Protein AF-A0A354Q6P1-F1 (afdb_monomer)

Foldseek 3Di:
DDDDDDDDDDDDDDPDDDPDDDDDDDDDDDDDDDPDPPPDDDDDDDDPPPPLPFWDFDWDADPVRDIDTDGFRQADPDPPQQDPPDQQWDWDDDLEIEIEGREFDDPPDPSLVVLLVVLLVCLPRQAYEYECANHQAHDQVSVLSSQLSNAQDKFFQKKKKFKDFLVQLVLVLVVLVVCLVPDDVDDPADNVRSVVSNVVSVVVSVVCVVVVPGIDIDMDIDMRGHHPPGYHHNYQYEYEADQSDHHNSLRLLLVLVVDPNRFYEAAQRAAPPPPDWGGWDADPPDNDIDGDGRMFMAGPVRHGADRGGDGGPYHDGPPDDPVNVVVVVVVVD

Structure (mmCIF, N/CA/C/O backbone):
data_AF-A0A354Q6P1-F1
#
_entry.id   AF-A0A354Q6P1-F1
#
loop_
_atom_site.group_PDB
_atom_site.id
_atom_site.type_symbol
_atom_site.label_atom_id
_atom_site.label_alt_id
_atom_site.label_comp_id
_atom_site.label_asym_id
_atom_site.label_entity_id
_atom_site.label_seq_id
_atom_site.pdbx_PDB_ins_code
_atom_site.Cartn_x
_atom_site.Cartn_y
_atom_site.Cartn_z
_atom_site.occupancy
_atom_site.B_iso_or_equiv
_atom_site.auth_seq_id
_atom_site.auth_comp_id
_atom_site.auth_asym_id
_atom_site.auth_atom_id
_atom_site.pdbx_PDB_model_num
ATOM 1 N N . LYS A 1 1 ? -1.674 -48.623 -30.580 1.00 28.92 1 LYS A N 1
ATOM 2 C CA . LYS A 1 1 ? -1.238 -48.001 -31.857 1.00 28.92 1 LYS A CA 1
ATOM 3 C C . LYS A 1 1 ? -0.618 -46.643 -31.537 1.00 28.92 1 LYS A C 1
ATOM 5 O O . LYS A 1 1 ? -1.313 -45.804 -30.984 1.00 28.92 1 LYS A O 1
ATOM 10 N N . ARG A 1 2 ? 0.688 -46.478 -31.786 1.00 31.44 2 ARG A N 1
ATOM 11 C CA . ARG A 1 2 ? 1.407 -45.194 -31.705 1.00 31.44 2 ARG A CA 1
ATOM 12 C C . ARG A 1 2 ? 1.018 -44.332 -32.902 1.00 31.44 2 ARG A C 1
ATOM 14 O O . ARG A 1 2 ? 1.033 -44.857 -34.009 1.00 31.44 2 ARG A O 1
ATOM 21 N N . PHE A 1 3 ? 0.792 -43.040 -32.686 1.00 22.56 3 PHE A N 1
ATOM 22 C CA . PHE A 1 3 ? 0.911 -42.035 -33.739 1.00 22.56 3 PHE A CA 1
ATOM 23 C C . PHE A 1 3 ? 1.583 -40.787 -33.167 1.00 22.56 3 PHE A C 1
ATOM 25 O O . PHE A 1 3 ? 1.168 -40.249 -32.146 1.00 22.56 3 PHE A O 1
ATOM 32 N N . SER A 1 4 ? 2.665 -40.387 -33.822 1.00 26.28 4 SER A N 1
ATOM 33 C CA . SER A 1 4 ? 3.452 -39.179 -33.591 1.00 26.28 4 SER A CA 1
ATOM 34 C C . SER A 1 4 ? 3.366 -38.313 -34.842 1.00 26.28 4 SER A C 1
ATOM 36 O O . SER A 1 4 ? 3.380 -38.859 -35.945 1.00 26.28 4 SER A O 1
ATOM 38 N N . VAL A 1 5 ? 3.349 -36.989 -34.690 1.00 25.05 5 VAL A N 1
ATOM 39 C CA . VAL A 1 5 ? 3.421 -36.050 -35.819 1.00 25.05 5 VAL A CA 1
ATOM 40 C C . VAL A 1 5 ? 4.712 -35.242 -35.699 1.00 25.05 5 VAL A C 1
ATOM 42 O O . VAL A 1 5 ? 4.934 -34.563 -34.700 1.00 25.05 5 VAL A O 1
ATOM 45 N N . LEU A 1 6 ? 5.576 -35.365 -36.710 1.00 26.36 6 LEU A N 1
ATOM 46 C CA . LEU A 1 6 ? 6.776 -34.545 -36.893 1.00 26.36 6 LEU A CA 1
ATOM 47 C C . LEU A 1 6 ? 6.416 -33.232 -37.615 1.00 26.36 6 LEU A C 1
ATOM 49 O O . LEU A 1 6 ? 5.511 -33.234 -38.451 1.00 26.36 6 LEU A O 1
ATOM 53 N N . PRO A 1 7 ? 7.131 -32.122 -37.354 1.00 30.70 7 PRO A N 1
ATOM 54 C CA . PRO A 1 7 ? 6.853 -30.838 -37.984 1.00 30.70 7 PRO A CA 1
ATOM 55 C C . PRO A 1 7 ? 7.516 -30.751 -39.366 1.00 30.70 7 PRO A C 1
ATOM 57 O O . PRO A 1 7 ? 8.724 -30.958 -39.494 1.00 30.70 7 PRO A O 1
ATOM 60 N N . SER A 1 8 ? 6.760 -30.388 -40.406 1.00 29.31 8 SER A N 1
ATOM 61 C CA . SER A 1 8 ? 7.360 -30.028 -41.694 1.00 29.31 8 SER A CA 1
ATOM 62 C C . SER A 1 8 ? 7.728 -28.543 -41.717 1.00 29.31 8 SER A C 1
ATOM 64 O O . SER A 1 8 ? 6.868 -27.671 -41.836 1.00 29.31 8 SER A O 1
ATOM 66 N N . LEU A 1 9 ? 9.027 -28.265 -41.641 1.00 43.97 9 LEU A N 1
ATOM 67 C CA . LEU A 1 9 ? 9.627 -27.009 -42.082 1.00 43.97 9 LEU A CA 1
ATOM 68 C C . LEU A 1 9 ? 9.612 -26.952 -43.615 1.00 43.97 9 LEU A C 1
ATOM 70 O O . LEU A 1 9 ? 10.221 -27.810 -44.248 1.00 43.97 9 LEU A O 1
ATOM 74 N N . LYS A 1 10 ? 8.966 -25.929 -44.189 1.00 31.33 10 LYS A N 1
ATOM 75 C CA . LYS A 1 10 ? 9.290 -25.302 -45.489 1.00 31.33 10 LYS A CA 1
ATOM 76 C C . LYS A 1 10 ? 8.527 -23.965 -45.608 1.00 31.33 10 LYS A C 1
ATOM 78 O O . LYS A 1 10 ? 7.330 -23.936 -45.863 1.00 31.33 10 LYS A O 1
ATOM 83 N N . HIS A 1 11 ? 9.239 -22.861 -45.363 1.00 42.56 11 HIS A N 1
ATOM 84 C CA . HIS A 1 11 ? 8.888 -21.472 -45.741 1.00 42.56 11 HIS A CA 1
ATOM 85 C C . HIS A 1 11 ? 8.739 -21.350 -47.289 1.00 42.56 11 HIS A C 1
ATOM 87 O O . HIS A 1 11 ? 9.208 -22.287 -47.939 1.00 42.56 11 HIS A O 1
ATOM 93 N N . PRO A 1 12 ? 8.213 -20.268 -47.941 1.00 40.84 12 PRO A N 1
ATOM 94 C CA . PRO A 1 12 ? 8.196 -18.852 -47.519 1.00 40.84 12 PRO A CA 1
ATOM 95 C C . PRO A 1 12 ? 7.001 -17.971 -48.014 1.00 40.84 12 PRO A C 1
ATOM 97 O O . PRO A 1 12 ? 6.128 -18.396 -48.756 1.00 40.84 12 PRO A O 1
ATOM 100 N N . ASN A 1 13 ? 7.032 -16.684 -47.641 1.00 32.69 13 ASN A N 1
ATOM 101 C CA . ASN A 1 13 ? 6.430 -15.541 -48.351 1.00 32.69 13 ASN A CA 1
ATOM 102 C C . ASN A 1 13 ? 4.910 -15.535 -48.604 1.00 32.69 13 ASN A C 1
ATOM 104 O O . ASN A 1 13 ? 4.461 -15.814 -49.711 1.00 32.69 13 ASN A O 1
ATOM 108 N N . LYS A 1 14 ? 4.147 -15.060 -47.608 1.00 27.94 14 LYS A N 1
ATOM 109 C CA . LYS A 1 14 ? 3.035 -14.089 -47.743 1.00 27.94 14 LYS A CA 1
ATOM 110 C C . LYS A 1 14 ? 2.417 -13.871 -46.360 1.00 27.94 14 LYS A C 1
ATOM 112 O O . LYS A 1 14 ? 1.532 -14.601 -45.931 1.00 27.94 14 LYS A O 1
ATOM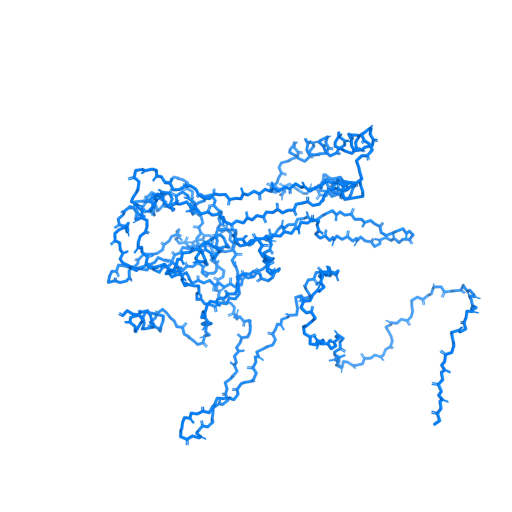 117 N N . ILE A 1 15 ? 2.915 -12.864 -45.643 1.00 41.16 15 ILE A N 1
ATOM 118 C CA . ILE A 1 15 ? 2.174 -12.287 -44.520 1.00 41.16 15 ILE A CA 1
ATOM 119 C C . ILE A 1 15 ? 1.025 -11.501 -45.146 1.00 41.16 15 ILE A C 1
ATOM 121 O O . ILE A 1 15 ? 1.240 -10.409 -45.666 1.00 41.16 15 ILE A O 1
ATOM 125 N N . VAL A 1 16 ? -0.177 -12.065 -45.115 1.00 28.34 16 VAL A N 1
ATOM 126 C CA . VAL A 1 16 ? -1.417 -11.302 -45.253 1.00 28.34 16 VAL A CA 1
ATOM 127 C C . VAL A 1 16 ? -2.351 -11.788 -44.155 1.00 28.34 16 VAL A C 1
ATOM 129 O O . VAL A 1 16 ? -2.773 -12.942 -44.140 1.00 28.34 16 VAL A O 1
ATOM 132 N N . ASN A 1 17 ? -2.613 -10.898 -43.200 1.00 29.75 17 ASN A N 1
ATOM 133 C CA . ASN A 1 17 ? -3.639 -11.056 -42.181 1.00 29.75 17 ASN A CA 1
ATOM 134 C C . ASN A 1 17 ? -4.997 -11.285 -42.856 1.00 29.75 17 ASN A C 1
ATOM 136 O O . ASN A 1 17 ? -5.597 -10.345 -43.365 1.00 29.75 17 ASN A O 1
ATOM 140 N N . HIS A 1 18 ? -5.490 -12.517 -42.808 1.00 28.61 18 HIS A N 1
ATOM 141 C CA . HIS A 1 18 ? -6.887 -12.857 -43.063 1.00 28.61 18 HIS A CA 1
ATOM 142 C C . HIS A 1 18 ? -7.405 -13.704 -41.904 1.00 28.61 18 HIS A C 1
ATOM 144 O O . HIS A 1 18 ? -7.499 -14.915 -42.024 1.00 28.61 18 HIS A O 1
ATOM 150 N N . TRP A 1 19 ? -7.706 -13.073 -40.768 1.00 27.80 19 TRP A N 1
ATOM 151 C CA . TRP A 1 19 ? -8.423 -13.720 -39.662 1.00 27.80 19 TRP A CA 1
ATOM 152 C C . TRP A 1 19 ? -9.377 -12.724 -39.000 1.00 27.80 19 TRP A C 1
ATOM 154 O O . TRP A 1 19 ? -9.194 -12.350 -37.853 1.00 27.80 19 TRP A O 1
ATOM 164 N N . PHE A 1 20 ? -10.369 -12.264 -39.759 1.00 31.58 20 PHE A N 1
ATOM 165 C CA . PHE A 1 20 ? -11.684 -11.871 -39.241 1.00 31.58 20 PHE A CA 1
ATOM 166 C C . PHE A 1 20 ? -12.699 -12.092 -40.358 1.00 31.58 20 PHE A C 1
ATOM 168 O O . PHE A 1 20 ? -13.206 -11.147 -40.952 1.00 31.58 20 PHE A O 1
ATOM 175 N N . ILE A 1 21 ? -12.931 -13.357 -40.697 1.00 26.16 21 ILE A N 1
ATOM 176 C CA . ILE A 1 21 ? -14.106 -13.751 -41.466 1.00 26.16 21 ILE A CA 1
ATOM 177 C C . ILE A 1 21 ? -14.688 -14.968 -40.743 1.00 26.16 21 ILE A C 1
ATOM 179 O O . ILE A 1 21 ? -14.037 -16.002 -40.634 1.00 26.16 21 ILE A O 1
ATOM 183 N N . ASP A 1 22 ? -15.876 -14.749 -40.185 1.00 30.66 22 ASP A N 1
ATOM 184 C CA . ASP A 1 22 ? -16.838 -15.723 -39.667 1.00 30.66 22 ASP A CA 1
ATOM 185 C C . ASP A 1 22 ? -16.484 -16.555 -38.430 1.00 30.66 22 ASP A C 1
ATOM 187 O O . ASP A 1 22 ? -16.252 -17.756 -38.505 1.00 30.66 22 ASP A O 1
ATOM 191 N N . CYS A 1 23 ? -16.627 -15.946 -37.246 1.00 25.97 23 CYS A N 1
ATOM 192 C CA . CYS A 1 23 ? -17.003 -16.680 -36.033 1.00 25.97 23 CYS A CA 1
ATOM 193 C C . CYS A 1 23 ? -18.030 -15.879 -35.217 1.00 25.97 23 CYS A C 1
ATOM 195 O O . CYS A 1 23 ? -17.722 -14.823 -34.664 1.00 25.97 23 CYS A O 1
ATOM 197 N N . LYS A 1 24 ? -19.260 -16.404 -35.138 1.00 31.14 24 LYS A N 1
ATOM 198 C CA . LYS A 1 24 ? -20.254 -16.020 -34.126 1.00 31.14 24 LYS A CA 1
ATOM 199 C C . LYS A 1 24 ? -19.780 -16.570 -32.770 1.00 31.14 24 LYS A C 1
ATOM 201 O O . LYS A 1 24 ? -19.414 -17.734 -32.679 1.00 31.14 24 LYS A O 1
ATOM 206 N N . THR A 1 25 ? -19.748 -15.703 -31.760 1.00 35.03 25 THR A N 1
ATOM 207 C CA . THR A 1 25 ? -19.379 -15.938 -30.345 1.00 35.03 25 THR A CA 1
ATOM 208 C C . THR A 1 25 ? -19.953 -17.247 -29.781 1.00 35.03 25 THR A C 1
ATOM 210 O O . THR A 1 25 ? -21.091 -17.571 -30.099 1.00 35.03 25 THR A O 1
ATOM 213 N N . THR A 1 26 ? -19.248 -18.026 -28.953 1.00 29.91 26 THR A N 1
ATOM 214 C CA . THR A 1 26 ? -18.840 -17.699 -27.568 1.00 29.91 26 THR A CA 1
ATOM 215 C C . THR A 1 26 ? -17.586 -18.468 -27.128 1.00 29.91 26 THR A C 1
ATOM 217 O O . THR A 1 26 ? -17.400 -19.629 -27.468 1.00 29.91 26 THR A O 1
ATOM 220 N N . MET A 1 27 ? -16.725 -17.789 -26.370 1.00 27.30 27 MET A N 1
ATOM 221 C CA . MET A 1 27 ? -15.392 -18.231 -25.950 1.00 27.30 27 MET A CA 1
ATOM 222 C C . MET A 1 27 ? -15.415 -19.371 -24.917 1.00 27.30 27 MET A C 1
ATOM 224 O O . MET A 1 27 ? -15.985 -19.207 -23.842 1.00 27.30 27 MET A O 1
ATOM 228 N N . GLU A 1 28 ? -14.672 -20.446 -25.195 1.00 26.53 28 GLU A N 1
ATOM 229 C CA . GLU A 1 28 ? -14.180 -21.416 -24.210 1.00 26.53 28 GLU A CA 1
ATOM 230 C C . GLU A 1 28 ? -12.658 -21.246 -24.005 1.00 26.53 28 GLU A C 1
ATOM 232 O O . GLU A 1 28 ? -11.867 -21.267 -24.944 1.00 26.53 28 GLU A O 1
ATOM 237 N N . VAL A 1 29 ? -12.306 -20.993 -22.742 1.00 25.45 29 VAL A N 1
ATOM 238 C CA . VAL A 1 29 ? -11.074 -21.268 -21.973 1.00 25.45 29 VAL A CA 1
ATOM 239 C C . VAL A 1 29 ? -9.725 -21.455 -22.711 1.00 25.45 29 VAL A C 1
ATOM 241 O O . VAL A 1 29 ? -9.447 -22.485 -23.313 1.00 25.45 29 VAL A O 1
ATOM 244 N N . PHE A 1 30 ? -8.786 -20.537 -22.451 1.00 25.09 30 PHE A N 1
ATOM 245 C CA . PHE A 1 30 ? -7.328 -20.766 -22.477 1.00 25.09 30 PHE A CA 1
ATOM 246 C C . PHE A 1 30 ? -6.826 -20.357 -21.077 1.00 25.09 30 PHE A C 1
ATOM 248 O O . PHE A 1 30 ? -6.822 -19.169 -20.781 1.00 25.09 30 PHE A O 1
ATOM 255 N N . PHE A 1 31 ? -6.504 -21.190 -20.086 1.00 27.66 31 PHE A N 1
ATOM 256 C CA . PHE A 1 31 ? -5.742 -22.437 -19.987 1.00 27.66 31 PHE A CA 1
ATOM 257 C C . PHE A 1 31 ? -6.177 -23.181 -18.695 1.00 27.66 31 PHE A C 1
ATOM 259 O O . PHE A 1 31 ? -6.686 -22.529 -17.780 1.00 27.66 31 PHE A O 1
ATOM 266 N N . PRO A 1 32 ? -5.937 -24.497 -18.544 1.00 26.53 32 PRO A N 1
ATOM 267 C CA . PRO A 1 32 ? -6.170 -25.197 -17.278 1.00 26.53 32 PRO A CA 1
ATOM 268 C C . PRO A 1 32 ? -5.229 -24.696 -16.167 1.00 26.53 32 PRO A C 1
ATOM 270 O O . PRO A 1 32 ? -4.013 -24.626 -16.358 1.00 26.53 32 PRO A O 1
ATOM 273 N N . ILE A 1 33 ? -5.786 -24.391 -14.989 1.00 31.91 33 ILE A N 1
ATOM 274 C CA . ILE A 1 33 ? -5.018 -24.192 -13.752 1.00 31.91 33 ILE A CA 1
ATOM 275 C C . ILE A 1 33 ? -4.487 -25.567 -13.338 1.00 31.91 33 ILE A C 1
ATOM 277 O O . ILE A 1 33 ? -5.235 -26.425 -12.875 1.00 31.91 33 ILE A O 1
ATOM 281 N N . LEU A 1 34 ? -3.196 -25.803 -13.563 1.00 33.16 34 LEU A N 1
ATOM 282 C CA . LEU A 1 34 ? -2.515 -26.987 -13.046 1.00 33.16 34 LEU A CA 1
ATOM 283 C C . LEU A 1 34 ? -2.392 -26.878 -11.512 1.00 33.16 34 LEU A C 1
ATOM 285 O O . LEU A 1 34 ? -2.191 -25.769 -11.012 1.00 33.16 34 LEU A O 1
ATOM 289 N N . PRO A 1 35 ? -2.478 -27.995 -10.764 1.00 33.69 35 PRO A N 1
ATOM 290 C CA . PRO A 1 35 ? -2.311 -27.990 -9.311 1.00 33.69 35 PRO A CA 1
ATOM 291 C C . PRO A 1 35 ? -0.949 -27.397 -8.917 1.00 33.69 35 PRO A C 1
ATOM 293 O O . PRO A 1 35 ? 0.063 -27.670 -9.571 1.00 33.69 35 PRO A O 1
ATOM 296 N N . GLU A 1 36 ? -0.950 -26.563 -7.872 1.00 36.81 36 GLU A N 1
ATOM 297 C CA . GLU A 1 36 ? 0.197 -25.802 -7.358 1.00 36.81 36 GLU A CA 1
ATOM 298 C C . GLU A 1 36 ? 1.487 -26.631 -7.295 1.00 36.81 36 GLU A C 1
ATOM 300 O O . GLU A 1 36 ? 1.646 -27.535 -6.475 1.00 36.81 36 GLU A O 1
ATOM 305 N N . ARG A 1 37 ? 2.464 -26.282 -8.137 1.00 43.12 37 ARG A N 1
ATOM 306 C CA . ARG A 1 37 ? 3.837 -26.785 -8.025 1.00 43.12 37 ARG A CA 1
ATOM 307 C C . ARG A 1 37 ? 4.608 -25.864 -7.081 1.00 43.12 37 ARG A C 1
ATOM 309 O O . ARG A 1 37 ? 5.179 -24.866 -7.507 1.00 43.12 37 ARG A O 1
ATOM 316 N N . GLN A 1 38 ? 4.585 -26.194 -5.791 1.00 38.47 38 GLN A N 1
ATOM 317 C CA . GLN A 1 38 ? 5.059 -25.356 -4.676 1.00 38.47 38 GLN A CA 1
ATOM 318 C C . GLN A 1 38 ? 6.568 -25.015 -4.668 1.00 38.47 38 GLN A C 1
ATOM 320 O O . GLN A 1 38 ? 7.008 -24.238 -3.825 1.00 38.47 38 GLN A O 1
ATOM 325 N N . THR A 1 39 ? 7.386 -25.557 -5.577 1.00 35.94 39 THR A N 1
ATOM 326 C CA . THR A 1 39 ? 8.859 -25.459 -5.507 1.00 35.94 39 THR A CA 1
ATOM 327 C C . THR A 1 39 ? 9.52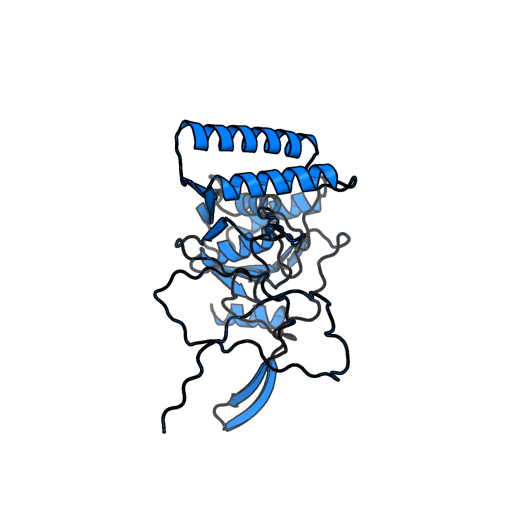3 -24.637 -6.617 1.00 35.94 39 THR A C 1
ATOM 329 O O . THR A 1 39 ? 10.740 -24.446 -6.581 1.00 35.94 39 THR A O 1
ATOM 332 N N . GLU A 1 40 ? 8.773 -24.087 -7.576 1.00 34.72 40 GLU A N 1
ATOM 333 C CA . GLU A 1 40 ? 9.342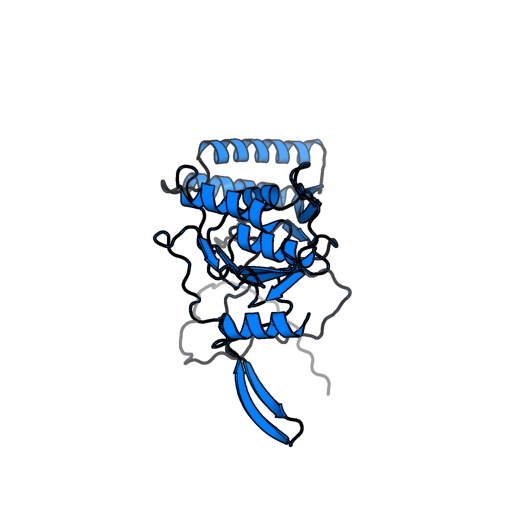 -23.310 -8.688 1.00 34.72 40 GLU A CA 1
ATOM 334 C C . GLU A 1 40 ? 9.105 -21.796 -8.544 1.00 34.72 40 GLU A C 1
ATOM 336 O O . GLU A 1 40 ? 8.029 -21.334 -8.166 1.00 34.72 40 GLU A O 1
ATOM 341 N N . LYS A 1 41 ? 10.119 -20.983 -8.883 1.00 33.66 41 LYS A N 1
ATOM 342 C CA . LYS A 1 41 ? 9.975 -19.519 -8.952 1.00 33.66 41 LYS A CA 1
ATOM 343 C C . LYS A 1 41 ? 9.164 -19.136 -10.191 1.00 33.66 41 LYS A C 1
ATOM 345 O O . LYS A 1 41 ? 9.663 -19.203 -11.312 1.00 33.66 41 LYS A O 1
ATOM 350 N N . LEU A 1 42 ? 7.933 -18.687 -9.967 1.00 33.50 42 LEU A N 1
ATOM 351 C CA . LEU A 1 42 ? 7.016 -18.214 -11.003 1.00 33.50 42 LEU A CA 1
ATOM 352 C C . LEU A 1 42 ? 7.450 -16.851 -11.569 1.00 33.50 42 LEU A C 1
ATOM 354 O O . LEU A 1 42 ? 7.642 -15.884 -10.831 1.00 33.50 42 LEU A O 1
ATOM 358 N N . PHE A 1 43 ? 7.530 -16.752 -12.897 1.00 29.86 43 PHE A N 1
ATOM 359 C CA . PHE A 1 43 ? 7.618 -15.487 -13.629 1.00 29.86 43 PHE A CA 1
ATOM 360 C C . PHE A 1 43 ? 6.382 -15.366 -14.525 1.00 29.86 43 PHE A C 1
ATOM 362 O O . PHE A 1 43 ? 6.296 -16.029 -15.554 1.00 29.86 43 PHE A O 1
ATOM 369 N N . MET A 1 44 ? 5.410 -14.532 -14.146 1.00 34.16 44 MET A N 1
ATOM 370 C CA . MET A 1 44 ? 4.255 -14.257 -15.006 1.00 34.16 44 MET A CA 1
ATOM 371 C C . MET A 1 44 ? 4.596 -13.186 -16.046 1.00 34.16 44 MET A C 1
ATOM 373 O O . MET A 1 44 ? 4.892 -12.039 -15.708 1.00 34.16 44 MET A O 1
ATOM 377 N N . LEU A 1 45 ? 4.514 -13.565 -17.322 1.00 29.83 45 LEU A N 1
ATOM 378 C CA . LEU A 1 45 ? 4.422 -12.646 -18.453 1.00 29.83 45 LEU A CA 1
ATOM 379 C C . LEU A 1 45 ? 2.943 -12.422 -18.774 1.00 29.83 45 LEU A C 1
ATOM 381 O O . LEU A 1 45 ? 2.266 -13.317 -19.265 1.00 29.83 45 LEU A O 1
ATOM 385 N N . GLY A 1 46 ? 2.460 -11.217 -18.493 1.00 30.97 46 GLY A N 1
ATOM 386 C CA . GLY A 1 46 ? 1.094 -10.799 -18.781 1.00 30.97 46 GLY A CA 1
ATOM 387 C C . GLY A 1 46 ? 0.618 -9.797 -17.742 1.00 30.97 46 GLY A C 1
ATOM 388 O O . GLY A 1 46 ? 0.807 -9.991 -16.543 1.00 30.97 46 GLY A O 1
ATOM 389 N N . GLN A 1 47 ? 0.014 -8.700 -18.191 1.00 35.12 47 GLN A N 1
ATOM 390 C CA . GLN A 1 47 ? -0.883 -7.947 -17.325 1.00 35.12 47 GLN A CA 1
ATOM 391 C C . GLN A 1 47 ? -1.977 -8.932 -16.909 1.00 35.12 47 GLN A C 1
ATOM 393 O O . GLN A 1 47 ? -2.515 -9.609 -17.784 1.00 35.12 47 GLN A O 1
ATOM 398 N N . GLN A 1 48 ? -2.251 -9.061 -15.605 1.00 37.22 48 GLN A N 1
ATOM 399 C CA . GLN A 1 48 ? -3.395 -9.831 -15.123 1.00 37.22 48 GLN A CA 1
ATOM 400 C C . GLN A 1 48 ? -4.581 -9.414 -15.986 1.00 37.22 48 GLN A C 1
ATOM 402 O O . GLN A 1 48 ? -4.909 -8.224 -16.037 1.00 37.22 48 GLN A O 1
ATOM 407 N N . ALA A 1 49 ? -5.122 -10.355 -16.759 1.00 32.66 49 ALA A N 1
ATOM 408 C CA . ALA A 1 49 ? -6.297 -10.074 -17.545 1.00 32.66 49 ALA A CA 1
ATOM 409 C C . ALA A 1 49 ? -7.330 -9.552 -16.547 1.00 32.66 49 ALA A C 1
ATOM 411 O O . ALA A 1 49 ? -7.679 -10.246 -15.592 1.00 32.66 49 ALA A O 1
ATOM 412 N N . ASN A 1 50 ? -7.751 -8.299 -16.728 1.00 38.16 50 ASN A N 1
ATOM 413 C CA . ASN A 1 50 ? -8.925 -7.740 -16.074 1.00 38.16 50 ASN A CA 1
ATOM 414 C C . ASN A 1 50 ? -10.148 -8.481 -16.639 1.00 38.16 50 ASN A C 1
ATOM 416 O O . ASN A 1 50 ? -10.997 -7.894 -17.302 1.00 38.16 50 ASN A O 1
ATOM 420 N N . HIS A 1 51 ? -10.220 -9.797 -16.454 1.00 39.31 51 HIS A N 1
ATOM 421 C CA . HIS A 1 51 ? -11.486 -10.480 -16.551 1.00 39.31 51 HIS A CA 1
ATOM 422 C C . HIS A 1 51 ? -12.280 -9.996 -15.351 1.00 39.31 51 HIS A C 1
ATOM 424 O O . HIS A 1 51 ? -11.821 -10.084 -14.210 1.00 39.31 51 HIS A O 1
ATOM 430 N N . GLN A 1 52 ? -13.449 -9.420 -15.617 1.00 42.72 52 GLN A N 1
ATOM 431 C CA . GLN A 1 52 ? -14.438 -9.283 -14.568 1.00 42.72 52 GLN A CA 1
ATOM 432 C C . GLN A 1 52 ? -14.701 -10.699 -14.038 1.00 42.72 52 GLN A C 1
ATOM 434 O O . GLN A 1 52 ? -15.261 -11.521 -14.759 1.00 42.72 52 GLN A O 1
ATOM 439 N N . LEU A 1 53 ? -14.211 -11.007 -12.834 1.00 48.47 53 LEU A N 1
ATOM 440 C CA . LEU A 1 53 ? -14.517 -12.250 -12.139 1.00 48.47 53 LEU A CA 1
ATOM 441 C C . LEU A 1 53 ? -16.041 -12.347 -12.045 1.00 48.47 53 LEU A C 1
ATOM 443 O O . LEU A 1 53 ? -16.686 -11.465 -11.472 1.00 48.47 53 LEU A O 1
ATOM 447 N N . GLN A 1 54 ? -16.610 -13.383 -12.659 1.00 50.44 54 GLN A N 1
ATOM 448 C CA . GLN A 1 54 ? -18.034 -13.655 -12.528 1.00 50.44 54 GLN A CA 1
ATOM 449 C C . GLN A 1 54 ? -18.336 -14.068 -11.080 1.00 50.44 54 GLN A C 1
ATOM 451 O O . GLN A 1 54 ? -17.458 -14.629 -10.424 1.00 50.44 54 GLN A O 1
ATOM 456 N N . PRO A 1 55 ? -19.528 -13.758 -10.544 1.00 54.19 55 PRO A N 1
ATOM 457 C CA . PRO A 1 55 ? -19.938 -14.256 -9.236 1.00 54.19 55 PRO A CA 1
ATOM 458 C C . PRO A 1 55 ? -19.771 -15.779 -9.132 1.00 54.19 55 PRO A C 1
ATOM 460 O O . PRO A 1 55 ? -19.997 -16.482 -10.116 1.00 54.19 55 PRO A O 1
ATOM 463 N N . LEU A 1 56 ? -19.375 -16.277 -7.959 1.00 54.50 56 LEU A N 1
ATOM 464 C CA . LEU A 1 56 ? -19.389 -17.713 -7.689 1.00 54.50 56 LEU A CA 1
ATOM 465 C C . LEU A 1 56 ? -20.823 -18.146 -7.427 1.00 54.50 56 LEU A C 1
ATOM 467 O O . LEU A 1 56 ? -21.505 -17.544 -6.601 1.00 54.50 56 LEU A O 1
ATOM 471 N N . ASP A 1 57 ? -21.234 -19.210 -8.094 1.00 61.00 57 ASP A N 1
ATOM 472 C CA . ASP A 1 57 ? -22.448 -19.941 -7.764 1.00 61.00 57 ASP A CA 1
ATOM 473 C C . ASP A 1 57 ? -22.116 -20.917 -6.625 1.00 61.00 57 ASP A C 1
ATOM 475 O O . ASP A 1 57 ? -21.202 -21.736 -6.764 1.00 61.00 57 ASP A O 1
ATOM 479 N N . CYS A 1 58 ? -22.724 -20.742 -5.450 1.00 56.72 58 CYS A N 1
ATOM 480 C CA . CYS A 1 58 ? -22.374 -21.487 -4.239 1.00 56.72 58 CYS A CA 1
ATOM 481 C C . CYS A 1 58 ? -23.608 -22.093 -3.573 1.00 56.72 58 CYS A C 1
ATOM 483 O O . CYS A 1 58 ? -24.475 -21.361 -3.102 1.00 56.72 58 CYS A O 1
ATOM 485 N N . ALA A 1 59 ? -23.594 -23.414 -3.402 1.00 56.81 59 ALA A N 1
ATOM 486 C CA . ALA A 1 59 ? -24.563 -24.142 -2.597 1.00 56.81 59 ALA A CA 1
ATOM 487 C C . ALA A 1 59 ? -24.081 -24.244 -1.141 1.00 56.81 59 ALA A C 1
ATOM 489 O O . ALA A 1 59 ? -23.020 -24.810 -0.865 1.00 56.81 59 ALA A O 1
ATOM 490 N N . PHE A 1 60 ? -24.865 -23.721 -0.205 1.00 53.50 60 PHE A N 1
ATOM 491 C CA . PHE A 1 60 ? -24.659 -23.872 1.235 1.00 53.50 60 PHE A CA 1
ATOM 492 C C . PHE A 1 60 ? -25.665 -24.875 1.792 1.00 53.50 60 PHE A C 1
ATOM 494 O O . PHE A 1 60 ? -26.836 -24.812 1.443 1.00 53.50 60 PHE A O 1
ATOM 501 N N . GLU A 1 61 ? -25.233 -25.779 2.667 1.00 59.09 61 GLU A N 1
ATOM 502 C CA . GLU A 1 61 ? -26.105 -26.730 3.363 1.00 59.09 61 GLU A CA 1
ATOM 503 C C . GLU A 1 61 ? -25.945 -26.525 4.871 1.00 59.09 61 GLU A C 1
ATOM 505 O O . GLU A 1 61 ? -24.817 -26.441 5.363 1.00 59.09 61 GLU A O 1
ATOM 510 N N . ASN A 1 62 ? -27.055 -26.371 5.595 1.00 54.12 62 ASN A N 1
ATOM 511 C CA . ASN A 1 62 ? -27.022 -26.265 7.056 1.00 54.12 62 ASN A CA 1
ATOM 512 C C . ASN A 1 62 ? -27.048 -27.650 7.728 1.00 54.12 62 ASN A C 1
ATOM 514 O O . ASN A 1 62 ? -27.275 -28.666 7.078 1.00 54.12 62 ASN A O 1
ATOM 518 N N . ASP A 1 63 ? -26.860 -27.691 9.051 1.00 50.81 63 ASP A N 1
ATOM 519 C CA . ASP A 1 63 ? -26.823 -28.943 9.832 1.00 50.81 63 ASP A CA 1
ATOM 520 C C . ASP A 1 63 ? -28.144 -29.746 9.778 1.00 50.81 63 ASP A C 1
ATOM 522 O O . ASP A 1 63 ? -28.182 -30.925 10.126 1.00 50.81 63 ASP A O 1
ATOM 526 N N . SER A 1 64 ? -29.233 -29.115 9.331 1.00 58.59 64 SER A N 1
ATOM 527 C CA . SER A 1 64 ? -30.542 -29.733 9.078 1.00 58.59 64 SER A CA 1
ATOM 528 C C . SER A 1 64 ? -30.733 -30.234 7.636 1.00 58.59 64 SER A C 1
ATOM 530 O O . SER A 1 64 ? -31.809 -30.737 7.314 1.00 58.59 64 SER A O 1
ATOM 532 N N . GLY A 1 65 ? -29.716 -30.125 6.775 1.00 53.88 65 GLY A N 1
ATOM 533 C CA . GLY A 1 65 ? -29.746 -30.569 5.376 1.00 53.88 65 GLY A CA 1
ATOM 534 C C . GLY A 1 65 ? -30.460 -29.611 4.415 1.00 53.88 65 GLY A C 1
ATOM 535 O O . GLY A 1 65 ? -30.714 -29.952 3.258 1.00 53.88 65 GLY A O 1
ATOM 536 N N . GLU A 1 66 ? -30.820 -28.414 4.876 1.00 53.56 66 GLU A N 1
ATOM 537 C CA . GLU A 1 66 ? -31.456 -27.394 4.048 1.00 53.56 66 GLU A CA 1
ATOM 538 C C . GLU A 1 66 ? -30.403 -26.721 3.169 1.00 53.56 66 GLU A C 1
ATOM 540 O O . GLU A 1 66 ? -29.387 -26.227 3.667 1.00 53.56 66 GLU A O 1
ATOM 545 N N . LYS A 1 67 ? -30.657 -26.707 1.857 1.00 57.56 67 LYS A N 1
ATOM 546 C CA . LYS A 1 67 ? -29.744 -26.161 0.853 1.00 57.56 67 LYS A CA 1
ATOM 547 C C . LYS A 1 67 ? -30.163 -24.765 0.424 1.00 57.56 67 LYS A C 1
ATOM 549 O O . LYS A 1 67 ? -31.326 -24.530 0.100 1.00 57.56 67 LYS A O 1
ATOM 554 N N . GLN A 1 68 ? -29.196 -23.864 0.356 1.00 52.22 68 GLN A N 1
ATOM 555 C CA . GLN A 1 68 ? -29.361 -22.501 -0.111 1.00 52.22 68 GLN A CA 1
ATOM 556 C C . GLN A 1 68 ? -28.324 -22.195 -1.189 1.00 52.22 68 GLN A C 1
ATOM 558 O O . GLN A 1 68 ? -27.125 -22.198 -0.926 1.00 52.22 68 GLN A O 1
ATOM 563 N N . GLU A 1 69 ? -28.799 -21.875 -2.389 1.00 61.84 69 GLU A N 1
ATOM 564 C CA . GLU A 1 69 ? -27.952 -21.357 -3.461 1.00 61.84 69 GLU A CA 1
ATOM 565 C C . GLU A 1 69 ? -27.739 -19.854 -3.256 1.00 61.84 69 GLU A C 1
ATOM 567 O O . GLU A 1 69 ? -28.693 -19.076 -3.127 1.00 61.84 69 GLU A O 1
ATOM 572 N N . ILE A 1 70 ? -26.480 -19.434 -3.194 1.00 56.44 70 ILE A N 1
ATOM 573 C CA . ILE A 1 70 ? -26.077 -18.045 -3.002 1.00 56.44 70 ILE A CA 1
ATOM 574 C C . ILE A 1 70 ? -25.051 -17.686 -4.070 1.00 56.44 70 ILE A C 1
ATOM 576 O O . ILE A 1 70 ? -23.943 -18.212 -4.105 1.00 56.44 70 ILE A O 1
ATOM 580 N N . MET A 1 71 ? -25.395 -16.692 -4.884 1.00 53.56 71 MET A N 1
ATOM 581 C CA . MET A 1 71 ? -24.452 -16.067 -5.804 1.00 53.56 71 MET A CA 1
ATOM 582 C C . MET A 1 71 ? -23.532 -15.124 -5.028 1.00 53.56 71 MET A C 1
ATOM 584 O O . MET A 1 71 ? -23.956 -14.050 -4.593 1.00 53.56 71 MET A O 1
ATOM 588 N N . LEU A 1 72 ? -22.265 -15.497 -4.864 1.00 53.19 72 LEU A N 1
ATOM 589 C CA . LEU A 1 72 ? -21.257 -14.660 -4.220 1.00 53.19 72 LEU A CA 1
ATOM 590 C C . LEU A 1 72 ? -20.599 -13.741 -5.257 1.00 53.19 72 LEU A C 1
ATOM 592 O O . LEU A 1 72 ? -19.806 -14.210 -6.079 1.00 53.19 72 LEU A O 1
ATOM 596 N N . PRO A 1 73 ? -20.862 -12.423 -5.244 1.00 52.22 73 PRO A N 1
ATOM 597 C CA . PRO A 1 73 ? -20.214 -11.508 -6.173 1.00 52.22 73 PRO A CA 1
ATOM 598 C C . PRO A 1 73 ? -18.703 -11.462 -5.904 1.00 52.22 73 PRO A C 1
ATOM 600 O O . PRO A 1 73 ? -18.259 -10.985 -4.861 1.00 52.22 73 PRO A O 1
ATOM 603 N N . LEU A 1 74 ? -17.898 -11.928 -6.866 1.00 51.59 74 LEU A N 1
ATOM 604 C CA . LEU A 1 74 ? -16.431 -11.830 -6.812 1.00 51.59 74 LEU A CA 1
ATOM 605 C C . LEU A 1 74 ? -15.912 -10.425 -7.137 1.00 51.59 74 LEU A C 1
ATOM 607 O O . LEU A 1 74 ? -14.756 -10.100 -6.865 1.00 51.59 74 LEU A O 1
ATOM 611 N N . ILE A 1 75 ? -16.778 -9.584 -7.700 1.00 49.66 75 ILE A N 1
ATOM 612 C CA . ILE A 1 75 ? -16.556 -8.161 -7.917 1.00 49.66 75 ILE A CA 1
ATOM 613 C C . ILE A 1 75 ? -17.737 -7.434 -7.318 1.00 49.66 75 ILE A C 1
ATOM 615 O O . ILE A 1 75 ? -18.887 -7.743 -7.606 1.00 49.66 75 ILE A O 1
ATOM 619 N N . PHE A 1 76 ? -17.433 -6.440 -6.501 1.00 50.19 76 PHE A N 1
ATOM 620 C CA . PHE A 1 76 ? -18.431 -5.643 -5.822 1.00 50.19 76 PHE A CA 1
ATOM 621 C C . PHE A 1 76 ? -18.802 -4.541 -6.805 1.00 50.19 76 PHE A C 1
ATOM 623 O O . PHE A 1 76 ? -17.948 -3.688 -7.084 1.00 50.19 76 PHE A O 1
ATOM 630 N N . PRO A 1 77 ? -20.010 -4.576 -7.399 1.00 40.53 77 PRO A N 1
ATOM 631 C CA . PRO A 1 77 ? -20.418 -3.547 -8.330 1.00 40.53 77 PRO A CA 1
ATOM 632 C C . PRO A 1 77 ? -20.591 -2.269 -7.511 1.00 40.53 77 PRO A C 1
ATOM 634 O O . PRO A 1 77 ? -21.501 -2.150 -6.701 1.00 40.53 77 PRO A O 1
ATOM 637 N N . ALA A 1 78 ? -19.640 -1.353 -7.676 1.00 45.78 78 ALA A N 1
ATOM 638 C CA . ALA A 1 78 ? -19.634 -0.029 -7.073 1.00 45.78 78 ALA A CA 1
ATOM 639 C C . ALA A 1 78 ? -19.769 -0.018 -5.538 1.00 45.78 78 ALA A C 1
ATOM 641 O O . ALA A 1 78 ? -20.770 0.422 -4.980 1.0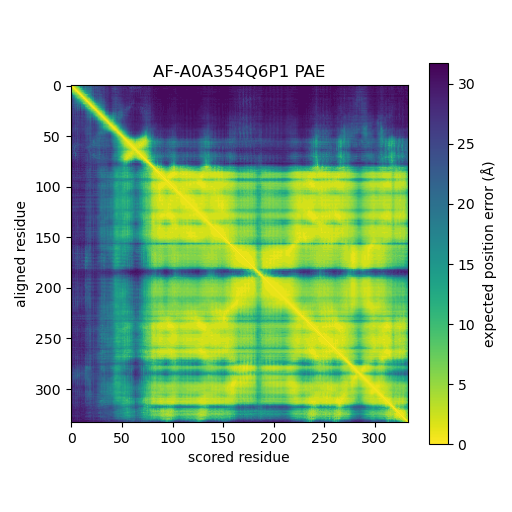0 45.78 78 ALA A O 1
ATOM 642 N N . ALA A 1 79 ? -18.683 -0.320 -4.822 1.00 51.06 79 ALA A N 1
ATOM 643 C CA . ALA A 1 79 ? -18.424 0.592 -3.712 1.00 51.06 79 ALA A CA 1
ATOM 644 C C . ALA A 1 79 ? -18.171 1.953 -4.366 1.00 51.06 79 ALA A C 1
ATOM 646 O O . ALA A 1 79 ? -17.229 2.060 -5.156 1.00 51.06 79 ALA A O 1
ATOM 647 N N . GLU A 1 80 ? -19.044 2.936 -4.128 1.00 57.16 80 GLU A N 1
ATOM 648 C CA . GLU A 1 80 ? -18.851 4.277 -4.674 1.00 57.16 80 GLU A CA 1
ATOM 649 C C . GLU A 1 80 ? -17.410 4.700 -4.400 1.00 57.16 80 GLU A C 1
ATOM 651 O O . GLU A 1 80 ? -16.952 4.709 -3.253 1.00 57.16 80 GLU A O 1
ATOM 656 N N . LEU A 1 81 ? -16.664 4.974 -5.472 1.00 62.47 81 LEU A N 1
ATOM 657 C CA . LEU A 1 81 ? -15.371 5.615 -5.330 1.00 62.47 81 LEU A CA 1
ATOM 658 C C . LEU A 1 81 ? -15.602 6.886 -4.525 1.00 62.47 81 LEU A C 1
ATOM 660 O O . LEU A 1 81 ? -16.507 7.665 -4.838 1.00 62.47 81 LEU A O 1
ATOM 664 N N . ASN A 1 82 ? -14.789 7.081 -3.491 1.00 76.38 82 ASN A N 1
ATOM 665 C CA . ASN A 1 82 ? -14.912 8.281 -2.691 1.00 76.38 82 ASN A CA 1
ATOM 666 C C . ASN A 1 82 ? -14.639 9.483 -3.603 1.00 76.38 82 ASN A C 1
ATOM 668 O O . ASN A 1 82 ? -13.617 9.530 -4.298 1.00 76.38 82 ASN A O 1
ATOM 672 N N . ARG A 1 83 ? -15.582 10.425 -3.643 1.00 76.06 83 ARG A N 1
ATOM 673 C CA . ARG A 1 83 ? -15.495 11.613 -4.499 1.00 76.06 83 ARG A CA 1
ATOM 674 C C . ARG A 1 83 ? -14.778 12.741 -3.763 1.00 76.06 83 ARG A C 1
ATOM 676 O O . ARG A 1 83 ? -14.668 12.713 -2.537 1.00 76.06 83 ARG A O 1
ATOM 683 N N . GLN A 1 84 ? -14.267 13.730 -4.492 1.00 73.88 84 GLN A N 1
ATOM 684 C CA . GLN A 1 84 ? -13.537 14.842 -3.868 1.00 73.88 84 GLN A CA 1
ATOM 685 C C . GLN A 1 84 ? -14.434 15.700 -2.967 1.00 73.88 84 GLN A C 1
ATOM 687 O O . GLN A 1 84 ? -13.948 16.261 -1.988 1.00 73.88 84 GLN A O 1
ATOM 692 N N . GLU A 1 85 ? -15.735 15.754 -3.250 1.00 83.06 85 GLU A N 1
ATOM 693 C CA . GLU A 1 85 ? -16.725 16.513 -2.483 1.00 83.06 85 GLU A CA 1
ATOM 694 C C . GLU A 1 85 ? -17.070 15.852 -1.140 1.00 83.06 85 GLU A C 1
ATOM 696 O O . GLU A 1 85 ? -17.684 16.479 -0.278 1.00 83.06 85 GLU A O 1
ATOM 701 N N . MET A 1 86 ? -16.676 14.590 -0.935 1.00 86.81 86 MET A N 1
ATOM 702 C CA . MET A 1 86 ? -16.879 13.902 0.338 1.00 86.81 86 MET A CA 1
ATOM 703 C C . MET A 1 86 ? -16.043 14.550 1.455 1.00 86.81 86 MET A C 1
ATOM 705 O O . MET A 1 86 ? -14.979 15.129 1.191 1.00 86.81 86 MET A O 1
ATOM 709 N N . PRO A 1 87 ? -16.483 14.450 2.725 1.00 92.19 87 PRO A N 1
ATOM 710 C CA . PRO A 1 87 ? -15.675 14.902 3.854 1.00 92.19 87 PRO A CA 1
ATOM 711 C C . PRO A 1 87 ? -14.347 14.141 3.901 1.00 92.19 87 PRO A C 1
ATOM 713 O O . PRO A 1 87 ? -14.249 13.032 3.395 1.00 92.19 87 PRO A O 1
ATOM 716 N N . VAL A 1 88 ? -13.319 14.691 4.555 1.00 92.88 88 VAL A N 1
ATOM 717 C CA . VAL A 1 88 ? -12.041 13.974 4.753 1.00 92.88 88 VAL A CA 1
ATOM 718 C C . VAL A 1 88 ? -12.281 12.627 5.445 1.00 92.88 88 VAL A C 1
ATOM 720 O O . VAL A 1 88 ? -11.776 11.588 5.014 1.00 92.88 88 VAL A O 1
ATOM 723 N N . PHE A 1 89 ? -13.090 12.640 6.504 1.00 95.12 89 PHE A N 1
ATOM 724 C CA . PHE A 1 89 ? -13.447 11.457 7.271 1.00 95.12 89 PHE A CA 1
ATOM 725 C C . PHE A 1 89 ? -14.819 11.617 7.938 1.00 95.12 89 PHE A C 1
ATOM 727 O O . PHE A 1 89 ? -15.317 12.729 8.105 1.00 95.12 89 PHE A O 1
ATOM 734 N N . GLU A 1 90 ? -15.390 10.499 8.369 1.00 94.94 90 GLU A N 1
ATOM 735 C CA . GLU A 1 90 ? -16.523 10.421 9.293 1.00 94.94 90 GLU A CA 1
ATOM 736 C C . GLU A 1 90 ? -16.095 9.624 10.528 1.00 94.94 90 GLU A C 1
ATOM 738 O O . GLU A 1 90 ? -15.313 8.675 10.425 1.00 94.94 90 GLU A O 1
ATOM 743 N N . PHE A 1 91 ? -16.602 10.005 11.700 1.00 96.25 91 PHE A N 1
ATOM 744 C CA . PHE A 1 91 ? -16.314 9.333 12.961 1.00 96.25 91 PHE A CA 1
ATOM 745 C C . PHE A 1 91 ? -17.602 9.004 13.709 1.00 96.25 91 PHE A C 1
ATOM 747 O O . PHE A 1 91 ? -18.444 9.876 13.920 1.00 96.25 91 PHE A O 1
ATOM 754 N N . LYS A 1 92 ? -17.711 7.757 14.165 1.00 94.25 92 LYS A N 1
ATOM 755 C CA . LYS A 1 92 ? -18.750 7.299 15.087 1.00 94.25 92 LYS A CA 1
ATOM 756 C C . LYS A 1 92 ? -18.071 6.786 16.351 1.00 94.25 92 LYS A C 1
ATOM 758 O O . LYS A 1 92 ? -17.275 5.850 16.298 1.00 94.25 92 LYS A O 1
ATOM 763 N N . GLY A 1 93 ? -18.358 7.438 17.476 1.00 89.00 93 GLY A N 1
ATOM 764 C CA . GLY A 1 93 ? -17.898 6.998 18.792 1.00 89.00 93 GLY A CA 1
ATOM 765 C C . GLY A 1 93 ? -18.661 5.769 19.295 1.00 89.00 93 GLY A C 1
ATOM 766 O O . GLY A 1 93 ? -19.488 5.200 18.588 1.00 89.00 93 GLY A O 1
ATOM 767 N N . GLY A 1 94 ? -18.396 5.379 20.540 1.00 87.12 94 GLY A N 1
ATOM 768 C CA . GLY A 1 94 ? -19.021 4.227 21.194 1.00 87.12 94 GLY A CA 1
ATOM 769 C C . GLY A 1 94 ? -17.984 3.237 21.718 1.00 87.12 94 GLY A C 1
ATOM 770 O O . GLY A 1 94 ? -16.792 3.540 21.750 1.00 87.12 94 GLY A O 1
ATOM 771 N N . ARG A 1 95 ? -18.442 2.045 22.122 1.00 86.38 95 ARG A N 1
ATOM 772 C CA . ARG A 1 95 ? -17.569 0.977 22.647 1.00 86.38 95 ARG A CA 1
ATOM 773 C C . ARG A 1 95 ? -16.516 0.526 21.630 1.00 86.38 95 ARG A C 1
ATOM 775 O O . ARG A 1 95 ? -15.390 0.229 22.011 1.00 86.38 95 ARG A O 1
ATOM 782 N N . THR A 1 96 ? -16.885 0.511 20.351 1.00 90.81 96 THR A N 1
ATOM 783 C CA . THR A 1 96 ? -15.983 0.236 19.229 1.00 90.81 96 THR A CA 1
ATOM 784 C C . THR A 1 96 ? -16.024 1.429 18.280 1.00 90.81 96 THR A C 1
ATOM 786 O O . THR A 1 96 ? -16.910 1.500 17.426 1.00 90.81 96 THR A O 1
ATOM 789 N N . PRO A 1 97 ? -15.116 2.402 18.453 1.00 94.75 97 PRO A N 1
ATOM 790 C CA . PRO A 1 97 ? -15.015 3.546 17.568 1.00 94.75 97 PRO A CA 1
ATOM 791 C C . PRO A 1 97 ? -14.814 3.129 16.111 1.00 94.75 97 PRO A C 1
ATOM 793 O O . PRO A 1 97 ? -14.053 2.210 15.798 1.00 94.75 97 PRO A O 1
ATOM 796 N N . TYR A 1 98 ? -15.491 3.848 15.224 1.00 94.69 98 TYR A N 1
ATOM 797 C CA . TYR A 1 98 ? -15.463 3.633 13.786 1.00 94.69 98 TYR A CA 1
ATOM 798 C C . TYR A 1 98 ? -15.055 4.920 13.077 1.00 94.69 98 TYR A C 1
ATOM 800 O O . TYR A 1 98 ? -15.635 5.985 13.304 1.00 94.69 98 TYR A O 1
ATOM 808 N N . ILE A 1 99 ? -14.067 4.811 12.196 1.00 95.81 99 ILE A N 1
ATOM 809 C CA . ILE A 1 99 ? -13.601 5.887 11.327 1.00 95.81 99 ILE A CA 1
ATOM 810 C C . ILE A 1 99 ? -13.824 5.449 9.890 1.00 95.81 99 ILE A C 1
ATOM 812 O O . ILE A 1 99 ? -13.323 4.402 9.496 1.00 95.81 99 ILE A O 1
ATOM 816 N N . ARG A 1 100 ? -14.481 6.273 9.077 1.00 93.62 100 ARG A N 1
ATOM 817 C CA . ARG A 1 100 ? -14.436 6.126 7.620 1.00 93.62 100 ARG A CA 1
ATOM 818 C C . ARG A 1 100 ? -13.554 7.205 7.030 1.00 93.62 100 ARG A C 1
ATOM 820 O O . ARG A 1 100 ? -13.845 8.385 7.194 1.00 93.62 100 ARG A O 1
ATOM 827 N N . TRP A 1 101 ? -12.483 6.809 6.355 1.00 94.12 101 TRP A N 1
ATOM 828 C CA . TRP A 1 101 ? -11.563 7.727 5.691 1.00 94.12 101 TRP A CA 1
ATOM 829 C C . TRP A 1 101 ? -11.876 7.778 4.198 1.00 94.12 101 TRP A C 1
ATOM 831 O O . TRP A 1 101 ? -11.605 6.825 3.464 1.00 94.12 101 TRP A O 1
ATOM 841 N N . TYR A 1 102 ? -12.429 8.900 3.739 1.00 91.12 102 TYR A N 1
ATOM 842 C CA . TYR A 1 102 ? -12.882 9.022 2.356 1.00 91.12 102 TYR A CA 1
ATOM 843 C C . TYR A 1 102 ? -11.760 9.470 1.411 1.00 91.12 102 TYR A C 1
ATOM 845 O O . TYR A 1 102 ? -11.538 8.836 0.375 1.00 91.12 102 TYR A O 1
ATOM 853 N N . ARG A 1 103 ? -11.041 10.542 1.770 1.00 91.00 103 ARG A N 1
ATOM 854 C CA . ARG A 1 103 ? -10.006 11.172 0.933 1.00 91.00 103 ARG A CA 1
ATOM 855 C C . ARG A 1 103 ? -8.901 11.826 1.757 1.00 91.00 103 ARG A C 1
ATOM 857 O O . ARG A 1 103 ? -9.066 12.083 2.948 1.00 91.00 103 ARG A O 1
ATOM 864 N N . ASP A 1 104 ? -7.795 12.155 1.102 1.00 92.00 104 ASP A N 1
ATOM 865 C CA . ASP A 1 104 ? -6.811 13.081 1.663 1.00 92.00 104 ASP A CA 1
ATOM 866 C C . ASP A 1 104 ? -7.426 14.483 1.762 1.00 92.00 104 ASP A C 1
ATOM 868 O O . ASP A 1 104 ? -8.158 14.929 0.870 1.00 92.00 104 ASP A O 1
ATOM 872 N N . GLY A 1 105 ? -7.135 15.175 2.860 1.00 89.00 105 GLY A N 1
ATOM 873 C CA . GLY A 1 105 ? -7.486 16.581 3.029 1.00 89.00 105 GLY A CA 1
ATOM 874 C C . GLY A 1 105 ? -6.295 17.502 2.812 1.00 89.00 105 GLY A C 1
ATOM 875 O O . GLY A 1 105 ? -5.148 17.126 3.072 1.00 89.00 105 GLY A O 1
ATOM 876 N N . ASN A 1 106 ? -6.573 18.731 2.386 1.00 89.12 106 ASN A N 1
ATOM 877 C CA . ASN A 1 106 ? -5.576 19.789 2.326 1.00 89.12 106 ASN A CA 1
ATOM 878 C C . ASN A 1 106 ? -5.148 20.184 3.752 1.00 89.12 106 ASN A C 1
ATOM 880 O O . ASN A 1 106 ? -5.994 20.232 4.647 1.00 89.12 106 ASN A O 1
ATOM 884 N N . PRO A 1 107 ? -3.864 20.515 3.998 1.00 86.81 107 PRO A N 1
ATOM 885 C CA . PRO A 1 107 ? -3.363 20.820 5.346 1.00 86.81 107 PRO A CA 1
ATOM 886 C C . PRO A 1 107 ? -4.102 21.952 6.079 1.00 86.81 107 PRO A C 1
ATOM 888 O O . PRO A 1 107 ? -4.105 21.999 7.311 1.00 86.81 107 PRO A O 1
ATOM 891 N N . GLU A 1 108 ? -4.718 22.863 5.327 1.00 89.75 108 GLU A N 1
ATOM 892 C CA . GLU A 1 108 ? -5.472 24.005 5.847 1.00 89.75 108 GLU A CA 1
ATOM 893 C C . GLU A 1 108 ? -6.891 23.630 6.307 1.00 89.75 108 GLU A C 1
ATOM 895 O O . GLU A 1 108 ? -7.460 24.322 7.154 1.00 89.75 108 GLU A O 1
ATOM 900 N N . GLU A 1 109 ? -7.446 22.510 5.822 1.00 93.12 109 GLU A N 1
ATOM 901 C CA . GLU A 1 109 ? -8.788 22.058 6.192 1.00 93.12 109 GLU A CA 1
ATOM 902 C C . GLU A 1 109 ? -8.864 21.756 7.697 1.00 93.12 109 GLU A C 1
ATOM 904 O O . GLU A 1 109 ? -8.100 20.956 8.251 1.00 93.12 109 GLU A O 1
ATOM 909 N N . ILE A 1 110 ? -9.859 22.340 8.373 1.00 94.31 110 ILE A N 1
ATOM 910 C CA . ILE A 1 110 ? -10.129 22.085 9.798 1.00 94.31 110 ILE A CA 1
ATOM 911 C C . ILE A 1 110 ? -10.334 20.583 10.050 1.00 94.31 110 ILE A C 1
ATOM 913 O O . ILE A 1 110 ? -9.851 20.057 11.057 1.00 94.31 110 ILE A O 1
ATOM 917 N N . ALA A 1 111 ? -10.976 19.884 9.109 1.00 94.62 111 ALA A N 1
ATOM 918 C CA . ALA A 1 111 ? -11.188 18.443 9.166 1.00 94.62 111 ALA A CA 1
ATOM 919 C C . ALA A 1 111 ? -9.867 17.657 9.277 1.00 94.62 111 ALA A C 1
ATOM 921 O O . ALA A 1 111 ? -9.800 16.698 10.037 1.00 94.62 111 ALA A O 1
ATOM 922 N N . VAL A 1 112 ? -8.777 18.082 8.625 1.00 94.69 112 VAL A N 1
ATOM 923 C CA . VAL A 1 112 ? -7.465 17.410 8.742 1.00 94.69 112 VAL A CA 1
ATOM 924 C C . VAL A 1 112 ? -6.889 17.565 10.147 1.00 94.69 112 VAL A C 1
ATOM 926 O O . VAL A 1 112 ? -6.427 16.595 10.754 1.00 94.69 112 VAL A O 1
ATOM 929 N N . LYS A 1 113 ? -6.979 18.770 10.724 1.00 94.88 113 LYS A N 1
ATOM 930 C CA . LYS A 1 113 ? -6.555 19.015 12.114 1.00 94.88 113 LYS A CA 1
ATOM 931 C C . LYS A 1 113 ? -7.382 18.183 13.099 1.00 94.88 113 LYS A C 1
ATOM 933 O O . LYS A 1 113 ? -6.831 17.641 14.058 1.00 94.88 113 LYS A O 1
ATOM 938 N N . GLN A 1 114 ? -8.691 18.070 12.872 1.00 96.50 114 GLN A N 1
ATOM 939 C CA . GLN A 1 114 ? -9.584 17.236 13.681 1.00 96.50 114 GLN A CA 1
ATOM 940 C C . GLN A 1 114 ? -9.255 15.747 13.542 1.00 96.50 114 GLN A C 1
ATOM 942 O O . GLN A 1 114 ? -9.185 15.056 14.556 1.00 96.50 114 GLN A O 1
ATOM 947 N N . PHE A 1 115 ? -8.975 15.279 12.326 1.00 96.38 115 PHE A N 1
ATOM 948 C CA . PHE A 1 115 ? -8.590 13.900 12.046 1.00 96.38 115 PHE A CA 1
ATOM 949 C C . PHE A 1 115 ? -7.328 13.500 12.821 1.00 96.38 115 PHE A C 1
ATOM 951 O O . PHE A 1 115 ? -7.327 12.498 13.532 1.00 96.38 115 PHE A O 1
ATOM 958 N N . HIS A 1 116 ? -6.274 14.321 12.790 1.00 93.75 116 HIS A N 1
ATOM 959 C CA . HIS A 1 116 ? -5.051 14.056 13.560 1.00 93.75 116 HIS A CA 1
ATOM 960 C C . HIS A 1 116 ? -5.252 14.164 15.080 1.00 93.75 116 HIS A C 1
ATOM 962 O O . HIS A 1 116 ? -4.692 13.369 15.834 1.00 93.75 116 HIS A O 1
ATOM 968 N N . LYS A 1 117 ? -6.083 15.100 15.563 1.00 95.75 117 LYS A N 1
ATOM 969 C CA . LYS A 1 117 ? -6.449 15.158 16.991 1.00 95.75 117 LYS A CA 1
ATOM 970 C C . LYS A 1 117 ? -7.221 13.913 17.434 1.00 95.75 117 LYS A C 1
ATOM 972 O O . LYS A 1 117 ? -7.046 13.472 18.568 1.00 95.75 117 LYS A O 1
ATOM 977 N N . LEU A 1 118 ? -8.059 13.353 16.562 1.00 97.06 118 LEU A N 1
ATOM 978 C CA . LEU A 1 118 ? -8.809 12.131 16.836 1.00 97.06 118 LEU A CA 1
ATOM 979 C C . LEU A 1 118 ? -7.876 10.934 17.060 1.00 97.06 118 LEU A C 1
ATOM 981 O O . LEU A 1 118 ? -8.130 10.165 17.979 1.00 97.06 118 LEU A O 1
ATOM 985 N N . ALA A 1 119 ? -6.766 10.831 16.318 1.00 96.31 119 ALA A N 1
ATOM 986 C CA . ALA A 1 119 ? -5.745 9.799 16.541 1.00 96.31 119 ALA A CA 1
ATOM 987 C C . ALA A 1 119 ? -5.294 9.754 18.008 1.00 96.31 119 ALA A C 1
ATOM 989 O O . ALA A 1 119 ? -5.349 8.711 18.651 1.00 96.31 119 ALA A O 1
ATOM 990 N N . ARG A 1 120 ? -4.946 10.918 18.574 1.00 94.88 120 ARG A N 1
ATOM 991 C CA . ARG A 1 120 ? -4.506 11.033 19.973 1.00 94.88 120 ARG A CA 1
ATOM 992 C C . ARG A 1 120 ? -5.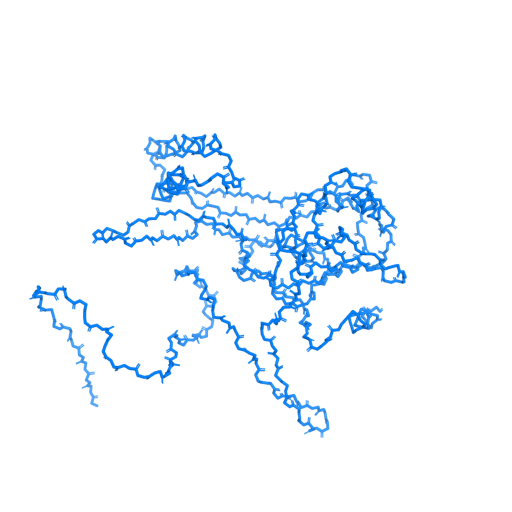586 10.606 20.965 1.00 94.88 120 ARG A C 1
ATOM 994 O O . ARG A 1 120 ? -5.289 9.949 21.952 1.00 94.88 120 ARG A O 1
ATOM 1001 N N . LYS A 1 121 ? -6.848 10.953 20.696 1.00 95.38 121 LYS A N 1
ATOM 1002 C CA . LYS A 1 121 ? -7.980 10.578 21.562 1.00 95.38 121 LYS A CA 1
ATOM 1003 C C . LYS A 1 121 ? -8.237 9.072 21.582 1.00 95.38 121 LYS A C 1
ATOM 1005 O O . LYS A 1 121 ? -8.791 8.574 22.554 1.00 95.38 121 LYS A O 1
ATOM 1010 N N . LEU A 1 122 ? -7.865 8.366 20.517 1.00 95.75 122 LEU A N 1
ATOM 1011 C CA . LEU A 1 122 ? -8.163 6.947 20.349 1.00 95.75 122 LEU A CA 1
ATOM 1012 C C . LEU A 1 122 ? -7.032 6.019 20.803 1.00 95.75 122 LEU A C 1
ATOM 1014 O O . LEU A 1 122 ? -7.242 4.810 20.797 1.00 95.75 122 LEU A O 1
ATOM 1018 N N . GLN A 1 123 ? -5.884 6.550 21.232 1.00 93.25 123 GLN A N 1
ATOM 1019 C CA . GLN A 1 123 ? -4.680 5.787 21.595 1.00 93.25 123 GLN A CA 1
ATOM 1020 C C . GLN A 1 123 ? -4.915 4.643 22.598 1.00 93.25 123 GLN A C 1
ATOM 1022 O O . GLN A 1 123 ? -4.248 3.618 22.525 1.00 93.25 123 GLN A O 1
ATOM 1027 N N . ASN A 1 124 ? -5.874 4.811 23.514 1.00 90.25 124 ASN A N 1
ATOM 1028 C CA . ASN A 1 124 ? -6.190 3.837 24.567 1.00 90.25 124 ASN A CA 1
ATOM 1029 C C . ASN A 1 124 ? -7.458 3.022 24.268 1.00 90.25 124 ASN A C 1
ATOM 1031 O O . ASN A 1 124 ? -8.012 2.373 25.154 1.00 90.25 124 ASN A O 1
ATOM 1035 N N . THR A 1 125 ? -7.965 3.088 23.038 1.00 92.69 125 THR A N 1
ATOM 1036 C CA . THR A 1 125 ? -9.168 2.347 22.655 1.00 92.69 125 THR A CA 1
ATOM 1037 C C . THR A 1 125 ? -8.822 0.864 22.512 1.00 92.69 125 THR A C 1
ATOM 1039 O O . THR A 1 125 ? -7.850 0.548 21.823 1.00 92.69 125 THR A O 1
ATOM 1042 N N . PRO A 1 126 ? -9.609 -0.064 23.086 1.00 92.56 126 PRO A N 1
ATOM 1043 C CA . PRO A 1 126 ? -9.327 -1.495 22.973 1.00 92.56 126 PRO A CA 1
ATOM 1044 C C . PRO A 1 126 ? -9.513 -2.026 21.545 1.00 92.56 126 PRO A C 1
ATOM 1046 O O . PRO A 1 126 ? -8.776 -2.902 21.106 1.00 92.56 126 PRO A O 1
ATOM 1049 N N . THR A 1 127 ? -10.473 -1.490 20.788 1.00 93.25 127 THR A N 1
ATOM 1050 C CA . THR A 1 127 ? -10.753 -1.910 19.407 1.00 93.25 127 THR A CA 1
ATOM 1051 C C . THR A 1 127 ? -11.092 -0.709 18.539 1.00 93.25 127 THR A C 1
ATOM 1053 O O . THR A 1 127 ? -11.908 0.117 18.939 1.00 93.25 127 THR A O 1
ATOM 1056 N N . LEU A 1 128 ? -10.514 -0.626 17.342 1.00 94.94 128 LEU A N 1
ATOM 1057 C CA . LEU A 1 128 ? -10.755 0.453 16.383 1.00 94.94 128 LEU A CA 1
ATOM 1058 C C . LEU A 1 128 ? -11.080 -0.123 15.005 1.00 94.94 128 LEU A C 1
ATOM 1060 O O . LEU A 1 128 ? -10.341 -0.967 14.501 1.00 94.94 128 LEU A O 1
ATOM 1064 N N . ILE A 1 129 ? -12.145 0.381 14.380 1.00 94.88 129 ILE A N 1
ATOM 1065 C CA . ILE A 1 129 ? -12.480 0.066 12.988 1.00 94.88 129 ILE A CA 1
ATOM 1066 C C . ILE A 1 129 ? -12.119 1.259 12.101 1.00 94.88 129 ILE A C 1
ATOM 1068 O O . ILE A 1 129 ? -12.566 2.379 12.354 1.00 94.88 129 ILE A O 1
ATOM 1072 N N . ILE A 1 130 ? -11.349 1.014 11.040 1.00 95.81 130 ILE A N 1
ATOM 1073 C CA . ILE A 1 130 ? -11.046 1.995 9.994 1.00 95.81 130 ILE A CA 1
ATOM 1074 C C . ILE A 1 130 ? -11.579 1.477 8.654 1.00 95.81 130 ILE A C 1
ATOM 1076 O O . ILE A 1 130 ? -11.054 0.525 8.081 1.00 95.81 130 ILE A O 1
ATOM 1080 N N . ASP A 1 131 ? -12.618 2.122 8.134 1.00 92.81 131 ASP A N 1
ATOM 1081 C CA . ASP A 1 131 ? -13.155 1.877 6.801 1.00 92.81 131 ASP A CA 1
ATOM 1082 C C . ASP A 1 131 ? -12.427 2.727 5.761 1.00 92.81 131 ASP A C 1
ATOM 1084 O O . ASP A 1 131 ? -12.480 3.961 5.782 1.00 92.81 131 ASP A O 1
ATOM 1088 N N . VAL A 1 132 ? -11.748 2.042 4.847 1.00 92.19 132 VAL A N 1
ATOM 1089 C CA . VAL A 1 132 ? -10.998 2.620 3.727 1.00 92.19 132 VAL A CA 1
ATOM 1090 C C . VAL A 1 132 ? -11.527 2.141 2.376 1.00 92.19 132 VAL A C 1
A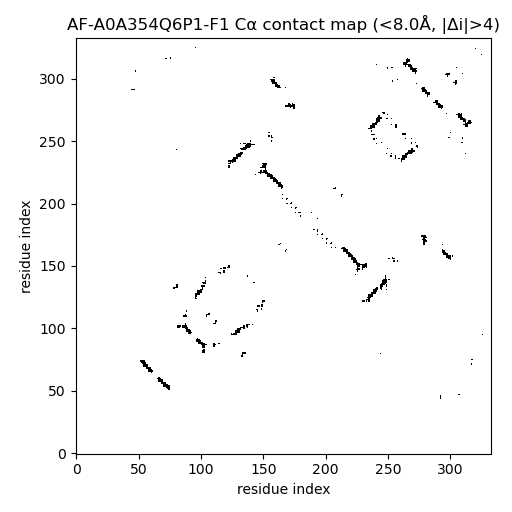TOM 1092 O O . VAL A 1 132 ? -10.884 2.346 1.341 1.00 92.19 132 VAL A O 1
ATOM 1095 N N . ARG A 1 133 ? -12.714 1.524 2.351 1.00 88.06 133 ARG A N 1
ATOM 1096 C CA . ARG A 1 133 ? -13.386 1.147 1.105 1.00 88.06 133 ARG A CA 1
ATOM 1097 C C . ARG A 1 133 ? -13.621 2.391 0.249 1.00 88.06 133 ARG A C 1
ATOM 1099 O O . ARG A 1 133 ? -14.037 3.440 0.740 1.00 88.06 133 ARG A O 1
ATOM 1106 N N . GLY A 1 134 ? -13.320 2.275 -1.044 1.00 80.81 134 GLY A N 1
ATOM 1107 C CA . GLY A 1 134 ? -13.460 3.382 -1.999 1.00 80.81 134 GLY A CA 1
ATOM 1108 C C . GLY A 1 134 ? -12.361 4.450 -1.915 1.00 80.81 134 GLY A C 1
ATOM 1109 O O . GLY A 1 134 ? -12.363 5.375 -2.731 1.00 80.81 134 GLY A O 1
ATOM 1110 N N . ASN A 1 135 ? -11.394 4.331 -0.992 1.00 86.31 135 ASN A N 1
ATOM 1111 C CA . ASN A 1 135 ? -10.296 5.287 -0.843 1.00 86.31 135 ASN A CA 1
ATOM 1112 C C . ASN A 1 135 ? -9.191 5.027 -1.885 1.00 86.31 135 ASN A C 1
ATOM 1114 O O . ASN A 1 135 ? -8.113 4.499 -1.597 1.00 86.31 135 ASN A O 1
ATOM 1118 N N . ALA A 1 136 ? -9.490 5.371 -3.138 1.00 81.88 136 ALA A N 1
ATOM 1119 C CA . ALA A 1 136 ? -8.647 5.055 -4.290 1.00 81.88 136 ALA A CA 1
ATOM 1120 C C . ALA A 1 136 ? -7.431 5.956 -4.472 1.00 81.88 136 ALA A C 1
ATOM 1122 O O . ALA A 1 136 ? -6.454 5.529 -5.101 1.00 81.88 136 ALA A O 1
ATOM 1123 N N . ASN A 1 137 ? -7.500 7.166 -3.923 1.00 80.94 137 ASN A N 1
ATOM 1124 C CA . ASN A 1 137 ? -6.502 8.217 -4.101 1.00 80.94 137 ASN A CA 1
ATOM 1125 C C . ASN A 1 137 ? -5.792 8.600 -2.797 1.00 80.94 137 ASN A C 1
ATOM 1127 O O . ASN A 1 137 ? -4.941 9.483 -2.827 1.00 80.94 137 ASN A O 1
ATOM 1131 N N . GLY A 1 138 ? -6.106 7.954 -1.670 1.00 83.94 138 GLY A N 1
ATOM 1132 C CA . GLY A 1 138 ? -5.464 8.264 -0.399 1.00 83.94 138 GLY A CA 1
ATOM 1133 C C . GLY A 1 138 ? -3.973 7.969 -0.424 1.00 83.94 138 GLY A C 1
ATOM 1134 O O . GLY A 1 138 ? -3.537 6.909 -0.902 1.00 83.94 138 GLY A O 1
ATOM 1135 N N . SER A 1 139 ? -3.178 8.907 0.081 1.00 87.69 139 SER A N 1
ATOM 1136 C CA . SER A 1 139 ? -1.724 8.786 0.086 1.00 87.69 139 SER A CA 1
ATOM 1137 C C . SER A 1 139 ? -1.213 8.065 1.331 1.00 87.69 139 SER A C 1
ATOM 1139 O O . SER A 1 139 ? -1.789 8.126 2.416 1.00 87.69 139 SER A O 1
ATOM 1141 N N . PHE A 1 140 ? -0.064 7.403 1.176 1.00 87.81 140 PHE A N 1
ATOM 1142 C CA . PHE A 1 140 ? 0.690 6.860 2.305 1.00 87.81 140 PHE A CA 1
ATOM 1143 C C . PHE A 1 140 ? 1.044 7.959 3.318 1.00 87.81 140 PHE A C 1
ATOM 1145 O O . PHE A 1 140 ? 0.841 7.783 4.513 1.00 87.81 140 PHE A O 1
ATOM 1152 N N . ALA A 1 141 ? 1.514 9.114 2.836 1.00 90.19 141 ALA A N 1
ATOM 1153 C CA . ALA A 1 141 ? 1.983 10.204 3.688 1.00 90.19 141 ALA A CA 1
ATOM 1154 C C . ALA A 1 141 ? 0.875 10.787 4.582 1.00 90.19 141 ALA A C 1
ATOM 1156 O O . ALA A 1 141 ? 1.143 11.164 5.724 1.00 90.19 141 ALA A O 1
ATOM 1157 N N . PHE A 1 142 ? -0.364 10.868 4.086 1.00 92.88 142 PHE A N 1
ATOM 1158 C CA . PHE A 1 142 ? -1.490 11.386 4.863 1.00 92.88 142 PHE A CA 1
ATOM 1159 C C . PHE A 1 142 ? -1.814 10.482 6.057 1.00 92.88 142 PHE A C 1
ATOM 1161 O O . PHE A 1 142 ? -1.838 10.940 7.203 1.00 92.88 142 PHE A O 1
ATOM 1168 N N . ILE A 1 143 ? -1.993 9.183 5.808 1.00 93.31 143 ILE A N 1
ATOM 1169 C CA . ILE A 1 143 ? -2.325 8.229 6.870 1.00 93.31 143 ILE A CA 1
ATOM 1170 C C . ILE A 1 143 ? -1.134 7.925 7.785 1.00 93.31 143 ILE A C 1
ATOM 1172 O O . ILE A 1 143 ? -1.318 7.729 8.983 1.00 93.31 143 ILE A O 1
ATOM 1176 N N . GLU A 1 144 ? 0.097 7.969 7.269 1.00 93.12 144 GLU A N 1
ATOM 1177 C CA . GLU A 1 144 ? 1.314 7.846 8.075 1.00 93.12 144 GLU A CA 1
ATOM 1178 C C . GLU A 1 144 ? 1.360 8.923 9.168 1.00 93.12 144 GLU A C 1
ATOM 1180 O O . GLU A 1 144 ? 1.644 8.616 10.327 1.00 93.12 144 GLU A O 1
ATOM 1185 N N . LYS A 1 145 ? 1.038 10.180 8.832 1.00 94.44 145 LYS A N 1
ATOM 1186 C CA . LYS A 1 145 ? 0.968 11.271 9.818 1.00 94.44 145 LYS A CA 1
ATOM 1187 C C . LYS A 1 145 ? -0.075 10.996 10.898 1.00 94.44 145 LYS A C 1
ATOM 1189 O O . LYS A 1 145 ? 0.182 11.266 12.066 1.00 94.44 145 LYS A O 1
ATOM 1194 N N . TRP A 1 146 ? -1.230 10.446 10.526 1.00 95.69 146 TRP A N 1
ATOM 1195 C CA . TRP A 1 146 ? -2.260 10.064 11.491 1.00 95.69 146 TRP A CA 1
ATOM 1196 C C . TRP A 1 146 ? -1.783 8.944 12.423 1.00 95.69 146 TRP A C 1
ATOM 1198 O O . TRP A 1 146 ? -1.876 9.084 13.640 1.00 95.69 146 TRP A O 1
ATOM 1208 N N . LEU A 1 147 ? -1.186 7.881 11.876 1.00 95.06 147 LEU A N 1
ATOM 1209 C CA . LEU A 1 147 ? -0.663 6.760 12.663 1.00 95.06 147 LEU A CA 1
ATOM 1210 C C . LEU A 1 147 ? 0.472 7.181 13.603 1.00 95.06 147 LEU A C 1
ATOM 1212 O O . LEU A 1 147 ? 0.553 6.677 14.720 1.00 95.06 147 LEU A O 1
ATOM 1216 N N . LYS A 1 148 ? 1.319 8.139 13.202 1.00 95.31 148 LYS A N 1
ATOM 1217 C CA . LYS A 1 148 ? 2.360 8.704 14.080 1.00 95.31 148 LYS A CA 1
ATOM 1218 C C . LYS A 1 148 ? 1.775 9.384 15.313 1.00 95.31 148 LYS A C 1
ATOM 1220 O O . LYS A 1 148 ? 2.388 9.345 16.370 1.00 95.31 148 LYS A O 1
ATOM 1225 N N . GLU A 1 149 ? 0.598 9.990 15.200 1.00 95.69 149 GLU A N 1
ATOM 1226 C CA . GLU A 1 149 ? -0.108 10.557 16.352 1.00 95.69 149 GLU A CA 1
ATOM 1227 C C . GLU A 1 149 ? -0.840 9.487 17.177 1.00 95.69 149 GLU A C 1
ATOM 1229 O O . GLU A 1 149 ? -1.197 9.747 18.322 1.00 95.69 149 GLU A O 1
ATOM 1234 N N . PHE A 1 150 ? -1.053 8.292 16.625 1.00 95.88 150 PHE A N 1
ATOM 1235 C CA . PHE A 1 150 ? -1.736 7.181 17.284 1.00 95.88 150 PHE A CA 1
ATOM 1236 C C . PHE A 1 150 ? -0.785 6.260 18.064 1.00 95.88 150 PHE A C 1
ATOM 1238 O O . PHE A 1 150 ? -1.176 5.712 19.088 1.00 95.88 150 PHE A O 1
ATOM 1245 N N . THR A 1 151 ? 0.458 6.060 17.612 1.00 95.19 151 THR A N 1
ATOM 1246 C CA . THR A 1 151 ? 1.338 5.061 18.236 1.00 95.19 151 THR A CA 1
ATOM 1247 C C . THR A 1 151 ? 2.837 5.329 18.088 1.00 95.19 151 THR A C 1
ATOM 1249 O O . THR A 1 151 ? 3.275 5.987 17.141 1.00 95.19 151 THR A O 1
ATOM 1252 N N . SER A 1 152 ? 3.626 4.762 19.008 1.00 95.12 152 SER A N 1
ATOM 1253 C CA . SER A 1 152 ? 5.087 4.607 18.922 1.00 95.12 152 SER A CA 1
ATOM 1254 C C . SER A 1 152 ? 5.551 3.282 18.300 1.00 95.12 152 SER A C 1
ATOM 1256 O O . SER A 1 152 ? 6.756 3.028 18.238 1.00 95.12 152 SER A O 1
ATOM 1258 N N . ASN A 1 153 ? 4.643 2.418 17.829 1.00 92.12 153 ASN A N 1
ATOM 1259 C CA . ASN A 1 153 ? 5.019 1.147 17.201 1.00 92.12 153 ASN A CA 1
ATOM 1260 C C . ASN A 1 153 ? 5.876 1.345 15.941 1.00 92.12 153 ASN A C 1
ATOM 1262 O O . ASN A 1 153 ? 5.825 2.374 15.267 1.00 92.12 153 ASN A O 1
ATOM 1266 N N . HIS A 1 154 ? 6.655 0.314 15.620 1.00 91.00 154 HIS A N 1
ATOM 1267 C CA . HIS A 1 154 ? 7.519 0.269 14.446 1.00 91.00 154 HIS A CA 1
ATOM 1268 C C . HIS A 1 154 ? 7.129 -0.934 13.592 1.00 91.00 154 HIS A C 1
ATOM 1270 O O . HIS A 1 154 ? 7.057 -2.053 14.102 1.00 91.00 154 HIS A O 1
ATOM 1276 N N . TRP A 1 155 ? 6.896 -0.711 12.300 1.00 88.75 155 TRP A N 1
ATOM 1277 C CA . TRP A 1 155 ? 6.422 -1.749 11.382 1.00 88.75 155 TRP A CA 1
ATOM 1278 C C . TRP A 1 155 ? 7.193 -1.727 10.067 1.00 88.75 155 TRP A C 1
ATOM 1280 O O . TRP A 1 155 ? 7.522 -0.666 9.528 1.00 88.75 155 TRP A O 1
ATOM 1290 N N . LYS A 1 156 ? 7.468 -2.916 9.528 1.00 85.56 156 LYS A N 1
ATOM 1291 C CA . LYS A 1 156 ? 8.128 -3.087 8.230 1.00 85.56 156 LYS A CA 1
ATOM 1292 C C . LYS A 1 156 ? 7.037 -3.266 7.192 1.00 85.56 156 LYS A C 1
ATOM 1294 O O . LYS A 1 156 ? 6.525 -4.356 7.023 1.00 85.56 156 LYS A O 1
ATOM 1299 N N . ASN A 1 157 ? 6.654 -2.204 6.506 1.00 75.75 157 ASN A N 1
ATOM 1300 C CA . ASN A 1 157 ? 5.495 -2.233 5.627 1.00 75.75 157 ASN A CA 1
ATOM 1301 C C . ASN A 1 157 ? 5.702 -3.148 4.403 1.00 75.75 157 ASN A C 1
ATOM 1303 O O . ASN A 1 157 ? 5.220 -4.276 4.357 1.00 75.75 157 ASN A O 1
ATOM 1307 N N . VAL A 1 158 ? 6.434 -2.646 3.410 1.00 80.94 158 VAL A N 1
ATOM 1308 C CA . VAL A 1 158 ? 6.645 -3.308 2.120 1.00 80.94 158 VAL A CA 1
ATOM 1309 C C . VAL A 1 158 ? 8.127 -3.260 1.810 1.00 80.94 158 VAL A C 1
ATOM 1311 O O . VAL A 1 158 ? 8.797 -2.249 2.043 1.00 80.94 158 VAL A O 1
ATOM 1314 N N . ILE A 1 159 ? 8.638 -4.359 1.275 1.00 86.62 159 ILE A N 1
ATOM 1315 C CA . ILE A 1 159 ? 10.013 -4.462 0.810 1.00 86.62 159 ILE A CA 1
ATOM 1316 C C . ILE A 1 159 ? 9.956 -4.599 -0.705 1.00 86.62 159 ILE A C 1
ATOM 1318 O O . ILE A 1 159 ? 9.331 -5.511 -1.235 1.00 86.62 159 ILE A O 1
ATOM 1322 N N . VAL A 1 160 ? 10.585 -3.670 -1.415 1.00 88.19 160 VAL A N 1
ATOM 1323 C CA . VAL A 1 160 ? 10.661 -3.705 -2.875 1.00 88.19 160 VAL A CA 1
ATOM 1324 C C . VAL A 1 160 ? 12.061 -4.125 -3.263 1.00 88.19 160 VAL A C 1
ATOM 1326 O O . VAL A 1 160 ? 13.028 -3.445 -2.923 1.00 88.19 160 VAL A O 1
ATOM 1329 N N . ARG A 1 161 ? 12.166 -5.233 -3.991 1.00 90.19 161 ARG A N 1
ATOM 1330 C CA . ARG A 1 161 ? 13.413 -5.666 -4.620 1.00 90.19 161 ARG A CA 1
ATOM 1331 C C . ARG A 1 161 ? 13.356 -5.347 -6.099 1.00 90.19 161 ARG A C 1
ATOM 1333 O O . ARG A 1 161 ? 12.526 -5.891 -6.823 1.00 90.19 161 ARG A O 1
ATOM 1340 N N . GLU A 1 162 ? 14.232 -4.459 -6.537 1.00 91.06 162 GLU A N 1
ATOM 1341 C CA . GLU A 1 162 ? 14.380 -4.066 -7.930 1.00 91.06 162 GLU A CA 1
ATOM 1342 C C . GLU A 1 162 ? 15.567 -4.798 -8.552 1.00 91.06 162 GLU A C 1
ATOM 1344 O O . GLU A 1 162 ? 16.691 -4.714 -8.053 1.00 91.06 162 GLU A O 1
ATOM 1349 N N . ARG A 1 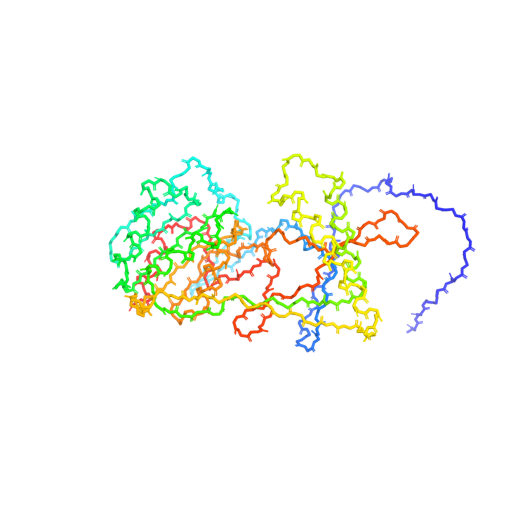163 ? 15.315 -5.499 -9.657 1.00 92.44 163 ARG A N 1
ATOM 1350 C CA . ARG A 1 163 ? 16.357 -6.116 -10.472 1.00 92.44 163 ARG A CA 1
ATOM 1351 C C . ARG A 1 163 ? 16.900 -5.094 -11.459 1.00 92.44 163 ARG A C 1
ATOM 1353 O O . ARG A 1 163 ? 16.145 -4.549 -12.264 1.00 92.44 163 ARG A O 1
ATOM 1360 N N . GLN A 1 164 ? 18.208 -4.883 -11.449 1.00 93.94 164 GLN A N 1
ATOM 1361 C CA . GLN A 1 164 ? 18.897 -3.983 -12.365 1.00 93.94 164 GLN A CA 1
ATOM 1362 C C . GLN A 1 164 ? 19.855 -4.777 -13.247 1.00 93.94 164 GLN A C 1
ATOM 1364 O O . GLN A 1 164 ? 20.777 -5.431 -12.770 1.00 93.94 164 GLN A O 1
ATOM 1369 N N . THR A 1 165 ? 19.625 -4.701 -14.553 1.00 93.81 165 THR A N 1
ATOM 1370 C CA . THR A 1 165 ? 20.497 -5.229 -15.609 1.00 93.81 165 THR A CA 1
ATOM 1371 C C . THR A 1 165 ? 20.554 -4.198 -16.731 1.00 93.81 165 THR A C 1
ATOM 1373 O O . THR A 1 165 ? 19.638 -3.380 -16.863 1.00 93.81 165 THR A O 1
ATOM 1376 N N . ILE A 1 166 ? 21.584 -4.228 -17.582 1.00 91.56 166 ILE A N 1
ATOM 1377 C CA . ILE A 1 166 ? 21.689 -3.287 -18.714 1.00 91.56 166 ILE A CA 1
ATOM 1378 C C . ILE A 1 166 ? 20.406 -3.264 -19.578 1.00 91.56 166 ILE A C 1
ATOM 1380 O O . ILE A 1 166 ? 19.941 -2.164 -19.890 1.00 91.56 166 ILE A O 1
ATOM 1384 N N . PRO A 1 167 ? 19.784 -4.405 -19.951 1.00 90.00 167 PRO A N 1
ATOM 1385 C CA . PRO A 1 167 ? 18.506 -4.394 -20.663 1.00 90.00 167 PRO A CA 1
ATOM 1386 C C . PRO A 1 167 ? 17.391 -3.670 -19.902 1.00 90.00 167 PRO A C 1
ATOM 1388 O O . PRO A 1 167 ? 16.727 -2.815 -20.483 1.00 90.00 167 PRO A O 1
ATOM 1391 N N . ILE A 1 168 ? 17.210 -3.951 -18.606 1.00 90.25 168 ILE A N 1
ATOM 1392 C CA . ILE A 1 168 ? 16.168 -3.311 -17.786 1.00 90.25 168 ILE A CA 1
ATOM 1393 C C . ILE A 1 168 ? 16.394 -1.802 -17.705 1.00 90.25 168 ILE A C 1
ATOM 1395 O O . ILE A 1 168 ? 15.464 -1.033 -17.940 1.00 90.25 168 ILE A O 1
ATOM 1399 N N . LEU A 1 169 ? 17.629 -1.370 -17.442 1.00 92.12 169 LEU A N 1
ATOM 1400 C CA . LEU A 1 169 ? 17.983 0.047 -17.361 1.00 92.12 169 LEU A CA 1
ATOM 1401 C C . LEU A 1 169 ? 17.733 0.773 -18.689 1.00 92.12 169 LEU A C 1
ATOM 1403 O O . LEU A 1 169 ? 17.196 1.880 -18.690 1.00 92.12 169 LEU A O 1
ATOM 1407 N N . LYS A 1 170 ? 18.039 0.136 -19.827 1.00 89.06 170 LYS A N 1
ATOM 1408 C CA . LYS A 1 170 ? 17.681 0.661 -21.155 1.00 89.06 170 LYS A CA 1
ATOM 1409 C C . LYS A 1 170 ? 16.168 0.754 -21.346 1.00 89.06 170 LYS A C 1
ATOM 1411 O O . LYS A 1 170 ? 15.684 1.757 -21.853 1.00 89.06 170 LYS A O 1
ATOM 1416 N N . GLY A 1 171 ? 15.409 -0.250 -20.913 1.00 87.19 171 GLY A N 1
ATOM 1417 C CA . GLY A 1 171 ? 13.951 -0.199 -20.988 1.00 87.19 171 GLY A CA 1
ATOM 1418 C C . GLY A 1 171 ? 13.347 0.901 -20.105 1.00 87.19 171 GLY A C 1
ATOM 1419 O O . GLY A 1 171 ? 12.378 1.554 -20.493 1.00 87.19 171 GLY A O 1
ATOM 1420 N N . LEU A 1 172 ? 13.933 1.162 -18.934 1.00 88.88 172 LEU A N 1
ATOM 1421 C CA . LEU A 1 172 ? 13.566 2.297 -18.083 1.00 88.88 172 LEU A CA 1
ATOM 1422 C C . LEU A 1 172 ? 13.921 3.634 -18.742 1.00 88.88 172 LEU A C 1
ATOM 1424 O O . LEU A 1 172 ? 13.126 4.570 -18.677 1.00 88.88 172 LEU A O 1
ATOM 1428 N N . LEU A 1 173 ? 15.071 3.717 -19.416 1.00 87.06 173 LEU A N 1
ATOM 1429 C CA . LEU A 1 173 ? 15.464 4.895 -20.189 1.00 87.06 173 LEU A CA 1
ATOM 1430 C C . LEU A 1 173 ? 14.447 5.178 -21.304 1.00 87.06 173 LEU A C 1
ATOM 1432 O O . LEU A 1 173 ? 13.960 6.304 -21.405 1.00 87.06 173 LEU A O 1
ATOM 1436 N N . ASN A 1 174 ? 14.040 4.145 -22.050 1.00 84.62 174 ASN A N 1
ATOM 1437 C CA . ASN A 1 174 ? 12.994 4.244 -23.071 1.00 84.62 174 ASN A CA 1
ATOM 1438 C C . ASN A 1 174 ? 11.669 4.746 -22.480 1.00 84.62 174 ASN A C 1
ATOM 1440 O O . ASN A 1 174 ? 11.001 5.574 -23.090 1.00 84.62 174 ASN A O 1
ATOM 1444 N N . ARG A 1 175 ? 11.282 4.278 -21.281 1.00 83.88 175 ARG A N 1
ATOM 1445 C CA . ARG A 1 175 ? 10.077 4.759 -20.580 1.00 83.88 175 ARG A CA 1
ATOM 1446 C C . ARG A 1 175 ? 10.163 6.251 -20.267 1.00 83.88 175 ARG A C 1
ATOM 1448 O O . ARG A 1 175 ? 9.188 6.965 -20.478 1.00 83.88 175 ARG A O 1
ATOM 1455 N N . VAL A 1 176 ? 11.303 6.722 -19.761 1.00 83.62 176 VAL A N 1
ATOM 1456 C CA . VAL A 1 176 ? 11.506 8.147 -19.451 1.00 83.62 176 VAL A CA 1
ATOM 1457 C C . VAL A 1 176 ? 11.448 8.991 -2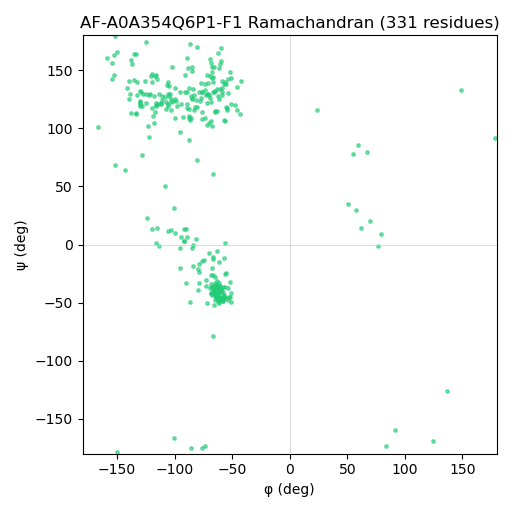0.723 1.00 83.62 176 VAL A C 1
ATOM 1459 O O . VAL A 1 176 ? 10.744 9.995 -20.743 1.00 83.62 176 VAL A O 1
ATOM 1462 N N . GLN A 1 177 ? 12.107 8.555 -21.799 1.00 82.12 177 GLN A N 1
ATOM 1463 C CA . GLN A 1 177 ? 12.045 9.226 -23.102 1.00 82.12 177 GLN A CA 1
ATOM 1464 C C . GLN A 1 177 ? 10.619 9.255 -23.656 1.00 82.12 177 GLN A C 1
ATOM 1466 O O . GLN A 1 177 ? 10.138 10.312 -24.050 1.00 82.12 177 GLN A O 1
ATOM 1471 N N . TRP A 1 178 ? 9.912 8.121 -23.624 1.00 80.00 178 TRP A N 1
ATOM 1472 C CA . TRP A 1 178 ? 8.508 8.039 -24.025 1.00 80.00 178 TRP A CA 1
ATOM 1473 C C . TRP A 1 178 ? 7.655 9.061 -23.274 1.00 80.00 178 TRP A C 1
ATOM 1475 O O . TRP A 1 178 ? 6.897 9.796 -23.902 1.00 80.00 178 TRP A O 1
ATOM 1485 N N . ASN A 1 179 ? 7.811 9.141 -21.949 1.00 76.94 179 ASN A N 1
ATOM 1486 C CA . ASN A 1 179 ? 7.070 10.083 -21.117 1.00 76.94 179 ASN A CA 1
ATOM 1487 C C . ASN A 1 179 ? 7.426 11.543 -21.427 1.00 76.94 179 ASN A C 1
ATOM 1489 O O . ASN A 1 179 ? 6.521 12.361 -21.434 1.00 76.94 179 ASN A O 1
ATOM 1493 N N . LEU A 1 180 ? 8.693 11.871 -21.707 1.00 74.81 180 LEU A N 1
ATOM 1494 C CA . LEU A 1 180 ? 9.113 13.220 -22.121 1.00 74.81 180 LEU A CA 1
ATOM 1495 C C . LEU A 1 180 ? 8.537 13.622 -23.490 1.00 74.81 180 LEU A C 1
ATOM 1497 O O . LEU A 1 180 ? 8.202 14.783 -23.692 1.00 74.81 180 LEU A O 1
ATOM 1501 N N . HIS A 1 181 ? 8.412 12.676 -24.425 1.00 73.94 181 HIS A N 1
ATOM 1502 C CA . HIS A 1 181 ? 7.851 12.931 -25.758 1.00 73.94 181 HIS A CA 1
ATOM 1503 C C . HIS A 1 181 ? 6.320 13.002 -25.770 1.00 73.94 181 HIS A C 1
ATOM 1505 O O . HIS A 1 181 ? 5.749 13.742 -26.564 1.00 73.94 181 HIS A O 1
ATOM 1511 N N . HIS A 1 182 ? 5.657 12.234 -24.903 1.00 67.56 182 HIS A N 1
ATOM 1512 C CA . HIS A 1 182 ? 4.194 12.132 -24.843 1.00 67.56 182 HIS A CA 1
ATOM 1513 C C . HIS A 1 182 ? 3.596 12.869 -23.640 1.00 67.56 182 HIS A C 1
ATOM 1515 O O . HIS A 1 182 ? 2.420 12.681 -23.321 1.00 67.56 182 HIS A O 1
ATOM 1521 N N . SER A 1 183 ? 4.386 13.691 -22.945 1.00 57.19 183 SER A N 1
ATOM 1522 C CA . SER A 1 183 ? 3.892 14.486 -21.830 1.00 57.19 183 SER A CA 1
ATOM 1523 C C . SER A 1 183 ? 2.922 15.540 -22.342 1.00 57.19 183 SER A C 1
ATOM 1525 O O . SER A 1 183 ? 3.322 16.586 -22.849 1.00 57.19 183 SER A O 1
ATOM 1527 N N . THR A 1 184 ? 1.632 15.280 -22.171 1.00 52.12 184 THR A N 1
ATOM 1528 C CA . THR A 1 184 ? 0.646 16.354 -22.076 1.00 52.12 184 THR A CA 1
ATOM 1529 C C . THR A 1 184 ? 0.862 17.088 -20.748 1.00 52.12 184 THR A C 1
ATOM 1531 O O . THR A 1 184 ? 1.458 16.538 -19.820 1.00 52.12 184 THR A O 1
ATOM 1534 N N . ALA A 1 185 ? 0.378 18.327 -20.626 1.00 46.94 185 ALA A N 1
ATOM 1535 C CA . ALA A 1 185 ? 0.563 19.206 -19.459 1.00 46.94 185 ALA A CA 1
ATOM 1536 C C . ALA A 1 185 ? 0.090 18.638 -18.090 1.00 46.94 185 ALA A C 1
ATOM 1538 O O . ALA A 1 185 ? 0.195 19.314 -17.072 1.00 46.94 185 ALA A O 1
ATOM 1539 N N . ARG A 1 186 ? -0.415 17.397 -18.038 1.00 45.09 186 ARG A N 1
ATOM 1540 C CA . ARG A 1 186 ? -0.841 16.661 -16.837 1.00 45.09 186 ARG A CA 1
ATOM 1541 C C . ARG A 1 186 ? 0.111 15.511 -16.478 1.00 45.09 186 ARG A C 1
ATOM 1543 O O . ARG A 1 186 ? -0.327 14.382 -16.257 1.00 45.09 186 ARG A O 1
ATOM 1550 N N . LEU A 1 187 ? 1.416 15.756 -16.402 1.00 51.47 187 LEU A N 1
ATOM 1551 C CA . LEU A 1 187 ? 2.289 14.788 -15.737 1.00 51.47 187 LEU A CA 1
ATOM 1552 C C . LEU A 1 187 ? 2.182 14.945 -14.213 1.00 51.47 187 LEU A C 1
ATOM 1554 O O . LEU A 1 187 ? 2.348 16.035 -13.682 1.00 51.47 187 LEU A O 1
ATOM 1558 N N . LEU A 1 188 ? 1.987 13.829 -13.503 1.00 51.03 188 LEU A N 1
ATOM 1559 C CA . LEU A 1 188 ? 2.148 13.745 -12.040 1.00 51.03 188 LEU A CA 1
ATOM 1560 C C . LEU A 1 188 ? 3.617 13.934 -11.592 1.00 51.03 188 LEU A C 1
ATOM 1562 O O . LEU A 1 188 ? 3.885 14.081 -10.405 1.00 51.03 188 LEU A O 1
ATOM 1566 N N . VAL A 1 189 ? 4.564 13.889 -12.537 1.00 60.69 189 VAL A N 1
ATOM 1567 C CA . VAL A 1 189 ? 6.017 13.999 -12.339 1.00 60.69 189 VAL A CA 1
ATOM 1568 C C . VAL A 1 189 ? 6.520 15.131 -13.232 1.00 60.69 189 VAL A C 1
ATOM 1570 O O . VAL A 1 189 ? 6.324 15.078 -14.442 1.00 60.69 189 VAL A O 1
ATOM 1573 N N . GLY A 1 190 ? 7.151 16.155 -12.655 1.00 71.75 190 GLY A N 1
ATOM 1574 C CA . GLY A 1 190 ? 7.618 17.320 -13.414 1.00 71.75 190 GLY A CA 1
ATOM 1575 C C . GLY A 1 190 ? 8.649 16.959 -14.491 1.00 71.75 190 GLY A C 1
ATOM 1576 O O . GLY A 1 190 ? 9.401 15.992 -14.342 1.00 71.75 190 GLY A O 1
ATOM 1577 N N . LYS A 1 191 ? 8.709 17.750 -15.570 1.00 80.25 191 LYS A N 1
ATOM 1578 C CA . LYS A 1 191 ? 9.665 17.562 -16.676 1.00 80.25 191 LYS A CA 1
ATOM 1579 C C . LYS A 1 191 ? 11.112 17.474 -16.172 1.00 80.25 191 LYS A C 1
ATOM 1581 O O . LYS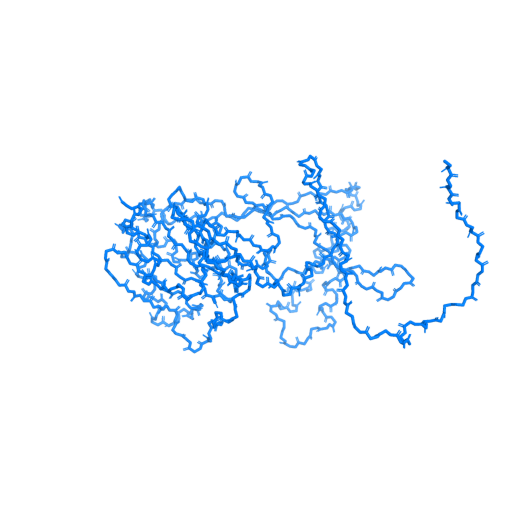 A 1 191 ? 11.812 16.528 -16.521 1.00 80.25 191 LYS A O 1
ATOM 1586 N N . ASP A 1 192 ? 11.501 18.358 -15.257 1.00 84.38 192 ASP A N 1
ATOM 1587 C CA . ASP A 1 192 ? 12.846 18.388 -14.666 1.00 84.38 192 ASP A CA 1
ATOM 1588 C C . ASP A 1 192 ? 13.192 17.085 -13.928 1.00 84.38 192 ASP A C 1
ATOM 1590 O O . ASP A 1 192 ? 14.307 16.575 -14.026 1.00 84.38 192 ASP A O 1
ATOM 1594 N N . GLN A 1 193 ? 12.218 16.480 -13.236 1.00 84.56 193 GLN A N 1
ATOM 1595 C CA . GLN A 1 193 ? 12.412 15.194 -12.558 1.00 84.56 193 GLN A CA 1
ATOM 1596 C C . GLN A 1 193 ? 12.625 14.054 -13.564 1.00 84.56 193 GLN A C 1
ATOM 1598 O O . GLN A 1 193 ? 13.418 13.141 -13.317 1.00 84.56 193 GLN A O 1
ATOM 1603 N N . LEU A 1 194 ? 11.935 14.093 -14.710 1.00 84.31 194 LEU A N 1
ATOM 1604 C CA . LEU A 1 194 ? 12.145 13.127 -15.790 1.00 84.31 194 LEU A CA 1
ATOM 1605 C C . LEU A 1 194 ? 13.517 13.310 -16.447 1.00 84.31 194 LEU A C 1
ATOM 1607 O O . LEU A 1 194 ? 14.200 12.316 -16.696 1.00 84.31 194 LEU A O 1
ATOM 1611 N N . GLU A 1 195 ? 13.953 14.546 -16.681 1.00 88.31 195 GLU A N 1
ATOM 1612 C CA . GLU A 1 195 ? 15.281 14.847 -17.231 1.00 88.31 195 GLU A CA 1
ATOM 1613 C C . GLU A 1 195 ? 16.406 14.428 -16.277 1.00 88.31 195 GLU A C 1
ATOM 1615 O O . GLU A 1 195 ? 17.361 13.768 -16.697 1.00 88.31 195 GLU A O 1
ATOM 1620 N N . GLN A 1 196 ? 16.266 14.694 -14.976 1.00 91.69 196 GLN A N 1
ATOM 1621 C CA . GLN A 1 196 ? 17.209 14.216 -13.965 1.00 91.69 196 GLN A CA 1
ATOM 1622 C C . GLN A 1 196 ? 17.290 12.683 -13.966 1.00 91.69 196 GLN A C 1
ATOM 1624 O O . GLN A 1 196 ? 18.384 12.108 -13.979 1.00 91.69 196 GLN A O 1
ATOM 1629 N N . LYS A 1 197 ? 16.139 12.001 -14.017 1.00 90.44 197 LYS A N 1
ATOM 1630 C CA . LYS A 1 197 ? 16.077 10.536 -14.069 1.00 90.44 197 LYS A CA 1
ATOM 1631 C C . LYS A 1 197 ? 16.702 9.970 -15.347 1.00 90.44 197 LYS A C 1
ATOM 1633 O O . LYS A 1 197 ? 17.349 8.924 -15.295 1.00 90.44 197 LYS A O 1
ATOM 1638 N N . LEU A 1 198 ? 16.552 10.657 -16.481 1.00 89.06 198 LEU A N 1
ATOM 1639 C CA . LEU A 1 198 ? 17.207 10.303 -17.743 1.00 89.06 198 LEU A CA 1
ATOM 1640 C C . LEU A 1 198 ? 18.734 10.278 -17.574 1.00 89.06 198 LEU A C 1
ATOM 1642 O O . LEU A 1 198 ? 19.376 9.300 -17.964 1.00 89.06 198 LEU A O 1
ATOM 1646 N N . GLN A 1 199 ? 19.311 11.327 -16.978 1.00 95.12 199 GLN A N 1
ATOM 1647 C CA . GLN A 1 199 ? 20.759 11.417 -16.757 1.00 95.12 199 GLN A CA 1
ATOM 1648 C C . GLN A 1 199 ? 21.252 10.362 -15.763 1.00 95.12 199 GLN A C 1
ATOM 1650 O O . GLN A 1 199 ? 22.248 9.689 -16.028 1.00 95.12 199 GLN A O 1
ATOM 1655 N N . GLN A 1 200 ? 20.514 10.137 -14.671 1.00 95.12 200 GLN A N 1
ATOM 1656 C CA . GLN A 1 200 ? 20.826 9.088 -13.693 1.00 95.12 200 GLN A CA 1
ATOM 1657 C C . GLN A 1 200 ? 20.864 7.695 -14.336 1.00 95.12 200 GLN A C 1
ATOM 1659 O O . GLN A 1 200 ? 21.799 6.932 -14.099 1.00 95.12 200 GLN A O 1
ATOM 1664 N N . LEU A 1 201 ? 19.886 7.362 -15.187 1.00 94.38 201 LEU A N 1
ATOM 1665 C CA . LEU A 1 201 ? 19.849 6.072 -15.883 1.00 94.38 201 LEU A CA 1
ATOM 1666 C C . LEU A 1 201 ? 21.007 5.918 -16.877 1.00 94.38 201 LEU A C 1
ATOM 1668 O O . LEU A 1 201 ? 21.596 4.841 -16.950 1.00 94.38 201 LEU A O 1
ATOM 1672 N N . LYS A 1 202 ? 21.370 6.977 -17.615 1.00 94.94 202 LYS A N 1
ATOM 1673 C CA . LYS A 1 202 ? 22.535 6.960 -18.518 1.00 94.94 202 LYS A CA 1
ATOM 1674 C C . LYS A 1 202 ? 23.838 6.714 -17.756 1.00 94.94 202 LYS A C 1
ATOM 1676 O O . LYS A 1 202 ? 24.602 5.831 -18.146 1.00 94.94 202 LYS A O 1
ATOM 1681 N N . ALA A 1 203 ? 24.058 7.442 -16.662 1.00 97.44 203 ALA A N 1
ATOM 1682 C CA . ALA A 1 203 ? 25.229 7.270 -15.806 1.00 97.44 203 ALA A CA 1
ATOM 1683 C C . ALA A 1 203 ? 25.286 5.858 -15.200 1.00 97.44 203 ALA A C 1
ATOM 1685 O O . ALA A 1 203 ? 26.340 5.226 -15.196 1.00 97.44 203 ALA A O 1
ATOM 1686 N N . LEU A 1 204 ? 24.143 5.319 -14.763 1.00 96.62 204 LEU A N 1
ATOM 1687 C CA . LEU A 1 204 ? 24.066 3.967 -14.215 1.00 96.62 204 LEU A CA 1
ATOM 1688 C C . LEU A 1 204 ? 24.373 2.893 -15.270 1.00 96.62 204 LEU A C 1
ATOM 1690 O O . LEU A 1 204 ? 25.100 1.947 -14.983 1.00 96.62 204 LEU A O 1
ATOM 1694 N N . ILE A 1 205 ? 23.881 3.049 -16.504 1.00 96.12 205 ILE A N 1
ATOM 1695 C CA . ILE A 1 205 ? 24.221 2.146 -17.617 1.00 96.12 205 ILE A CA 1
ATOM 1696 C C . ILE A 1 205 ? 25.723 2.194 -17.921 1.00 96.12 205 ILE A C 1
ATOM 1698 O O . ILE A 1 205 ? 26.323 1.146 -18.159 1.00 96.12 205 ILE A O 1
ATOM 1702 N N . PHE A 1 206 ? 26.327 3.387 -17.929 1.00 97.62 206 PHE A N 1
ATOM 1703 C CA . PHE A 1 206 ? 27.769 3.546 -18.128 1.00 97.62 206 PHE A CA 1
ATOM 1704 C C . PHE A 1 206 ? 28.560 2.837 -17.023 1.00 97.62 206 PHE A C 1
ATOM 1706 O O . PHE A 1 206 ? 29.416 2.011 -17.323 1.00 97.62 206 PHE A O 1
ATOM 1713 N N . HIS A 1 207 ? 28.186 3.052 -15.760 1.00 97.50 207 HIS A N 1
ATOM 1714 C CA . HIS A 1 207 ? 28.793 2.381 -14.614 1.00 97.50 207 HIS A CA 1
ATOM 1715 C C . HIS A 1 207 ? 28.712 0.849 -14.706 1.00 97.50 207 HIS A C 1
ATOM 1717 O O . HIS A 1 207 ? 29.706 0.171 -14.464 1.00 97.50 207 HIS A O 1
ATOM 1723 N N . PHE A 1 208 ? 27.558 0.294 -15.103 1.00 97.69 208 PHE A N 1
ATOM 1724 C CA . PHE A 1 208 ? 27.407 -1.155 -15.294 1.00 97.69 208 PHE A CA 1
ATOM 1725 C C . PHE A 1 208 ? 28.336 -1.698 -16.383 1.00 97.69 208 PHE A C 1
ATOM 1727 O O . PHE A 1 208 ? 28.831 -2.811 -16.251 1.00 97.69 208 PHE A O 1
ATOM 1734 N N . ARG A 1 209 ? 28.579 -0.928 -17.450 1.00 96.81 209 ARG A N 1
ATOM 1735 C CA . ARG A 1 209 ? 29.493 -1.325 -18.528 1.00 96.81 209 ARG A CA 1
ATOM 1736 C C . ARG A 1 209 ? 30.949 -1.272 -18.087 1.00 96.81 209 ARG A C 1
ATOM 1738 O O . ARG A 1 209 ? 31.647 -2.258 -18.259 1.00 96.81 209 ARG A O 1
ATOM 1745 N N . GLU A 1 210 ? 31.383 -0.158 -17.504 1.00 97.94 210 GLU A N 1
ATOM 1746 C CA . GLU A 1 210 ? 32.778 0.023 -17.079 1.00 97.94 210 GLU A CA 1
ATOM 1747 C C . GLU A 1 210 ? 33.205 -0.936 -15.972 1.00 97.94 210 GLU A C 1
ATOM 1749 O O . GLU A 1 210 ? 34.363 -1.330 -15.902 1.00 97.94 210 GLU A O 1
ATOM 1754 N N . LYS A 1 211 ? 32.277 -1.293 -15.082 1.00 97.56 211 LYS A N 1
ATOM 1755 C CA . LYS A 1 211 ? 32.528 -2.238 -13.989 1.00 97.56 211 LYS A CA 1
ATOM 1756 C C . LYS A 1 211 ? 32.133 -3.673 -14.328 1.00 97.56 211 LYS A C 1
ATOM 1758 O O . LYS A 1 211 ? 32.145 -4.506 -13.431 1.00 97.56 211 LYS A O 1
ATOM 1763 N N . GLU A 1 212 ? 31.736 -3.937 -15.575 1.00 96.50 212 GLU A N 1
ATOM 1764 C CA . GLU A 1 212 ? 31.291 -5.256 -16.047 1.00 96.50 212 GLU A CA 1
ATOM 1765 C C . GLU A 1 212 ? 30.208 -5.897 -15.150 1.00 96.50 212 GLU A C 1
ATOM 1767 O O . GLU A 1 212 ? 30.131 -7.112 -14.973 1.00 96.50 212 GLU A O 1
ATOM 1772 N N . ILE A 1 213 ? 29.327 -5.069 -14.576 1.00 96.94 213 ILE A N 1
ATOM 1773 C CA . ILE A 1 213 ? 28.237 -5.518 -13.705 1.00 96.94 213 ILE A CA 1
ATOM 1774 C C . ILE A 1 213 ? 27.136 -6.119 -14.578 1.00 96.94 213 ILE A C 1
ATOM 1776 O O . ILE A 1 213 ? 26.459 -5.423 -15.341 1.00 96.94 213 ILE A O 1
ATOM 1780 N N . THR A 1 214 ? 26.911 -7.421 -14.431 1.00 94.25 214 THR A N 1
ATOM 1781 C CA . THR A 1 214 ? 25.868 -8.148 -15.165 1.00 94.25 214 THR A CA 1
ATOM 1782 C C . THR A 1 214 ? 24.484 -7.954 -14.541 1.00 94.25 214 THR A C 1
ATOM 1784 O O . THR A 1 214 ? 23.492 -7.773 -15.255 1.00 94.25 214 THR A O 1
ATOM 1787 N N . GLU A 1 215 ? 24.415 -7.930 -13.209 1.00 94.81 215 GLU A N 1
ATOM 1788 C CA . GLU A 1 215 ? 23.187 -7.790 -12.433 1.00 94.81 215 GLU A CA 1
ATOM 1789 C C . GLU A 1 215 ? 23.443 -7.140 -11.067 1.00 94.81 215 GLU A C 1
ATOM 1791 O O . GLU A 1 215 ? 24.461 -7.383 -10.421 1.00 94.81 215 GLU A O 1
ATOM 1796 N N . LYS A 1 216 ? 22.473 -6.352 -10.596 1.00 95.62 216 LYS A N 1
ATOM 1797 C CA . LYS A 1 216 ? 22.398 -5.865 -9.217 1.00 95.62 216 LYS A CA 1
ATOM 1798 C C . LYS A 1 216 ? 20.957 -5.914 -8.721 1.00 95.62 216 LYS A C 1
ATOM 1800 O O . LYS A 1 216 ? 20.037 -5.554 -9.452 1.00 95.62 216 LYS A O 1
ATOM 1805 N N . TRP A 1 217 ? 20.767 -6.293 -7.463 1.00 93.44 217 TRP A N 1
ATOM 1806 C CA . TRP A 1 217 ? 19.485 -6.163 -6.776 1.00 93.44 217 TRP A CA 1
ATOM 1807 C C . TRP A 1 217 ? 19.527 -4.981 -5.816 1.00 93.44 217 TRP A C 1
ATOM 1809 O O . TRP A 1 217 ? 20.455 -4.851 -5.018 1.00 93.44 217 TRP A O 1
ATOM 1819 N N . VAL A 1 218 ? 18.522 -4.115 -5.900 1.00 93.25 218 VAL A N 1
ATOM 1820 C CA . VAL A 1 218 ? 18.356 -2.976 -4.995 1.00 93.25 218 VAL A CA 1
ATOM 1821 C C . VAL A 1 218 ? 17.133 -3.225 -4.132 1.00 93.25 218 VAL A C 1
ATOM 1823 O O . VAL A 1 218 ? 16.031 -3.412 -4.642 1.00 93.25 218 VAL A O 1
ATOM 1826 N N . GLU A 1 219 ? 17.326 -3.238 -2.817 1.00 92.12 219 GLU A N 1
ATOM 1827 C CA . GLU A 1 219 ? 16.252 -3.432 -1.848 1.00 92.12 219 GLU A CA 1
ATOM 1828 C C . GLU A 1 219 ? 15.868 -2.090 -1.219 1.00 92.12 219 GLU A C 1
ATOM 1830 O O . GLU A 1 219 ? 16.709 -1.381 -0.673 1.00 92.12 219 GLU A O 1
ATOM 1835 N N . THR A 1 220 ? 14.586 -1.742 -1.290 1.00 89.62 220 THR A N 1
ATOM 1836 C CA . THR A 1 220 ? 14.004 -0.584 -0.603 1.00 89.62 220 THR A CA 1
ATOM 1837 C C . THR A 1 220 ? 13.022 -1.080 0.445 1.00 89.62 220 THR A C 1
ATOM 1839 O O . THR A 1 220 ? 12.055 -1.763 0.109 1.00 89.62 220 THR A O 1
ATOM 1842 N N . LYS A 1 221 ? 13.255 -0.734 1.715 1.00 88.44 221 LYS A N 1
ATOM 1843 C CA . LYS A 1 221 ? 12.347 -1.060 2.823 1.00 88.44 221 LYS A CA 1
ATOM 1844 C C . LYS A 1 221 ? 11.549 0.170 3.206 1.00 88.44 221 LYS A C 1
ATOM 1846 O O . LYS A 1 221 ? 12.125 1.182 3.596 1.00 88.44 221 LYS A O 1
ATOM 1851 N N . PHE A 1 222 ? 10.231 0.058 3.148 1.00 84.44 222 PHE A N 1
ATOM 1852 C CA . PHE A 1 222 ? 9.342 1.061 3.712 1.00 84.44 222 PHE A CA 1
ATOM 1853 C C . PHE A 1 222 ? 9.109 0.718 5.178 1.00 84.44 222 PHE A C 1
ATOM 1855 O O . PHE A 1 222 ? 8.483 -0.293 5.493 1.00 84.44 222 PHE A O 1
ATOM 1862 N N . ILE A 1 223 ? 9.651 1.539 6.073 1.00 86.94 223 ILE A N 1
ATOM 1863 C CA . ILE A 1 223 ? 9.528 1.353 7.518 1.00 86.94 223 ILE A CA 1
ATOM 1864 C C . ILE A 1 223 ? 8.644 2.471 8.055 1.00 86.94 223 ILE A C 1
ATOM 1866 O O . ILE A 1 223 ? 8.927 3.648 7.838 1.00 86.94 223 ILE A O 1
ATOM 1870 N N . PHE A 1 224 ? 7.576 2.093 8.749 1.00 90.19 224 PHE A N 1
ATOM 1871 C CA . PHE A 1 224 ? 6.806 3.021 9.558 1.00 90.19 224 PHE A CA 1
ATOM 1872 C C . PHE A 1 224 ? 7.459 3.131 10.933 1.00 90.19 224 PHE A C 1
ATOM 1874 O O . PHE A 1 224 ? 7.636 2.121 11.615 1.00 90.19 224 PHE A O 1
ATOM 1881 N N . ASN A 1 225 ? 7.761 4.362 11.338 1.00 91.19 225 ASN A N 1
ATOM 1882 C CA . ASN A 1 225 ? 8.250 4.673 12.672 1.00 91.19 225 ASN A CA 1
ATOM 1883 C C . ASN A 1 225 ? 7.227 5.573 13.363 1.00 91.19 225 ASN A C 1
ATOM 1885 O O . ASN A 1 225 ? 7.009 6.713 12.930 1.00 91.19 225 ASN A O 1
ATOM 1889 N N . GLY A 1 226 ? 6.604 5.049 14.415 1.00 91.44 226 GLY A N 1
ATOM 1890 C CA . GLY A 1 226 ? 5.710 5.801 15.280 1.00 91.44 226 GLY A CA 1
ATOM 1891 C C . GLY A 1 226 ? 6.417 6.950 15.999 1.00 91.44 226 GLY A C 1
ATOM 1892 O O . GLY A 1 226 ? 7.648 7.029 16.060 1.00 91.44 226 GLY A O 1
ATOM 1893 N N . LYS A 1 227 ? 5.636 7.877 16.552 1.00 93.75 227 LYS A N 1
ATOM 1894 C CA . LYS A 1 227 ? 6.184 8.998 17.323 1.00 93.75 227 LYS A CA 1
ATOM 1895 C C . LYS A 1 227 ? 6.609 8.501 18.702 1.00 93.75 227 LYS A C 1
ATOM 1897 O O . LYS A 1 227 ? 5.817 7.855 19.374 1.00 93.75 227 LYS A O 1
ATOM 1902 N N . LYS A 1 228 ? 7.828 8.834 19.140 1.00 91.12 228 LYS A N 1
ATOM 1903 C CA . LYS A 1 228 ? 8.392 8.357 20.419 1.00 91.12 228 LYS A CA 1
ATOM 1904 C C . LYS A 1 228 ? 7.492 8.640 21.628 1.00 91.12 228 LYS A C 1
ATOM 1906 O O . LYS A 1 228 ? 7.374 7.784 22.491 1.00 91.12 228 LYS A O 1
ATOM 1911 N N . ASP A 1 229 ? 6.832 9.796 21.642 1.00 90.69 229 ASP A N 1
ATOM 1912 C CA . ASP A 1 229 ? 5.995 10.233 22.769 1.00 90.69 229 ASP A CA 1
ATOM 1913 C C . ASP A 1 229 ? 4.561 9.673 22.721 1.00 90.69 229 ASP A C 1
ATOM 1915 O O . ASP A 1 229 ? 3.754 9.957 23.604 1.00 90.69 229 ASP A O 1
ATOM 1919 N N . ALA A 1 230 ? 4.202 8.924 21.673 1.00 92.62 230 ALA A N 1
ATOM 1920 C CA . ALA A 1 230 ? 2.918 8.237 21.595 1.00 92.62 230 ALA A CA 1
ATOM 1921 C C . ALA A 1 230 ? 2.994 6.876 22.317 1.00 92.62 230 ALA A C 1
ATOM 1923 O O . ALA A 1 230 ? 4.061 6.259 22.388 1.00 92.62 230 ALA A O 1
ATOM 1924 N N . PRO A 1 231 ? 1.878 6.353 22.843 1.00 92.75 231 PRO A N 1
ATOM 1925 C CA . PRO A 1 231 ? 1.883 5.058 23.503 1.00 92.75 231 PRO A CA 1
ATOM 1926 C C . PRO A 1 231 ? 2.122 3.920 22.507 1.00 92.75 231 PRO A C 1
ATOM 1928 O O . PRO A 1 231 ? 1.863 4.024 21.300 1.00 92.75 231 PRO A O 1
ATOM 1931 N N . ARG A 1 232 ? 2.619 2.797 23.025 1.00 92.69 232 ARG A N 1
ATOM 1932 C CA . ARG A 1 232 ? 2.693 1.559 22.251 1.00 92.69 232 ARG A CA 1
ATOM 1933 C C . ARG A 1 232 ? 1.266 1.084 21.982 1.00 92.69 232 ARG A C 1
ATOM 1935 O O . ARG A 1 232 ? 0.447 1.046 22.895 1.00 92.69 232 ARG A O 1
ATOM 1942 N N . MET A 1 233 ? 0.961 0.748 20.735 1.00 90.00 233 MET A N 1
ATOM 1943 C CA . MET A 1 233 ? -0.382 0.313 20.360 1.00 90.00 233 MET A CA 1
ATOM 1944 C C . MET A 1 233 ? -0.684 -1.056 20.972 1.00 90.00 233 MET A C 1
ATOM 1946 O O . MET A 1 233 ? 0.061 -2.008 20.739 1.00 90.00 233 MET A O 1
ATOM 1950 N N . ASN A 1 234 ? -1.805 -1.126 21.693 1.00 88.94 234 ASN A N 1
ATOM 1951 C CA . ASN A 1 234 ? -2.429 -2.351 22.208 1.00 88.94 234 ASN A CA 1
ATOM 1952 C C . ASN A 1 234 ? -3.895 -2.479 21.738 1.00 88.94 234 ASN A C 1
ATOM 1954 O O . ASN A 1 234 ? -4.736 -3.090 22.387 1.00 88.94 234 ASN A O 1
ATOM 1958 N N . THR A 1 235 ? -4.226 -1.802 20.641 1.00 91.44 235 THR A N 1
ATOM 1959 C CA . THR A 1 235 ? -5.571 -1.764 20.069 1.00 91.44 235 THR A CA 1
ATOM 1960 C C . THR A 1 235 ? -5.732 -2.887 19.054 1.00 91.44 235 THR A C 1
ATOM 1962 O O . THR A 1 235 ? -4.926 -2.993 18.129 1.00 91.44 235 THR A O 1
ATOM 1965 N N . ARG A 1 236 ? -6.822 -3.650 19.153 1.00 92.75 236 ARG A N 1
ATOM 1966 C CA . ARG A 1 236 ? -7.293 -4.528 18.075 1.00 92.75 236 ARG A CA 1
ATOM 1967 C C . ARG A 1 236 ? -7.718 -3.670 16.883 1.00 92.75 236 ARG A C 1
ATOM 1969 O O . ARG A 1 236 ? -8.670 -2.891 16.991 1.00 92.75 236 ARG A O 1
ATOM 1976 N N . LEU A 1 237 ? -7.003 -3.774 15.764 1.00 94.38 237 LEU A N 1
ATOM 1977 C CA . LEU A 1 237 ? -7.235 -2.941 14.581 1.00 94.38 237 LEU A CA 1
ATOM 1978 C C . LEU A 1 237 ? -8.002 -3.716 13.524 1.00 94.38 237 LEU A C 1
ATOM 1980 O O . LEU A 1 237 ? -7.542 -4.745 13.043 1.00 94.38 237 LEU A O 1
ATOM 1984 N N . ILE A 1 238 ? -9.136 -3.175 13.106 1.00 93.75 238 ILE A N 1
ATOM 1985 C CA . ILE A 1 238 ? -9.952 -3.767 12.055 1.00 93.75 238 ILE A CA 1
ATOM 1986 C C . ILE A 1 238 ? -9.991 -2.799 10.886 1.00 93.75 238 ILE A C 1
ATOM 1988 O O . ILE A 1 238 ? -10.432 -1.659 11.032 1.00 93.75 238 ILE A O 1
ATOM 1992 N N . VAL A 1 239 ? -9.544 -3.244 9.719 1.00 94.62 239 VAL A N 1
ATOM 1993 C CA . VAL A 1 239 ? -9.548 -2.435 8.499 1.00 94.62 239 VAL A CA 1
ATOM 1994 C C . VAL A 1 239 ? -10.558 -3.004 7.520 1.00 94.62 239 VAL A C 1
ATOM 1996 O O . VAL A 1 239 ? -10.520 -4.191 7.205 1.00 94.62 239 VAL A O 1
ATOM 1999 N N . LEU A 1 240 ? -11.459 -2.151 7.030 1.00 91.69 240 LEU A N 1
ATOM 2000 C CA . LEU A 1 240 ? -12.401 -2.513 5.973 1.00 91.69 240 LEU A CA 1
ATOM 2001 C C . LEU A 1 240 ? -11.859 -2.025 4.635 1.00 91.69 240 LEU A C 1
ATOM 2003 O O . LEU A 1 240 ? -11.687 -0.821 4.450 1.00 91.69 240 LEU A O 1
ATOM 2007 N N . ALA A 1 241 ? -11.608 -2.935 3.698 1.00 90.12 241 ALA A N 1
ATOM 2008 C CA . ALA A 1 241 ? -10.981 -2.609 2.419 1.00 90.12 241 ALA A CA 1
ATOM 2009 C C . ALA A 1 241 ? -11.681 -3.274 1.229 1.00 90.12 241 ALA A C 1
ATOM 2011 O O . ALA A 1 241 ? -12.494 -4.188 1.374 1.00 90.12 241 ALA A O 1
ATOM 2012 N N . ASN A 1 242 ? -11.396 -2.775 0.028 1.00 85.44 242 ASN A N 1
ATOM 2013 C CA . ASN A 1 242 ? -11.878 -3.374 -1.209 1.00 85.44 242 ASN A CA 1
ATOM 2014 C C . ASN A 1 242 ? -10.938 -3.114 -2.389 1.00 85.44 242 ASN A C 1
ATOM 2016 O O . ASN A 1 242 ? -9.947 -2.395 -2.261 1.00 85.44 242 ASN A O 1
ATOM 2020 N N . GLN A 1 243 ? -11.304 -3.636 -3.560 1.00 82.31 243 GLN A N 1
ATOM 2021 C CA . GLN A 1 243 ? -10.518 -3.567 -4.801 1.00 82.31 243 GLN A CA 1
ATOM 2022 C C . GLN A 1 243 ? -10.167 -2.152 -5.282 1.00 82.31 243 GLN A C 1
ATOM 2024 O O . GLN A 1 243 ? -9.365 -1.979 -6.200 1.00 82.31 243 GLN A O 1
ATOM 2029 N N . HIS A 1 244 ? -10.782 -1.124 -4.698 1.00 84.19 244 HIS A N 1
ATOM 2030 C CA . HIS A 1 244 ? -10.546 0.261 -5.072 1.00 84.19 244 HIS A CA 1
ATOM 2031 C C . HIS A 1 244 ? -9.405 0.905 -4.291 1.00 84.19 244 HIS A C 1
ATOM 2033 O O . HIS A 1 244 ? -9.188 2.097 -4.464 1.00 84.19 244 HIS A O 1
ATOM 2039 N N . CYS A 1 245 ? -8.653 0.174 -3.470 1.00 85.00 245 CYS A N 1
ATOM 2040 C CA . CYS A 1 245 ? -7.656 0.780 -2.600 1.00 85.00 245 CYS A CA 1
ATOM 2041 C C . CYS A 1 245 ? -6.545 1.548 -3.335 1.00 85.00 245 CYS A C 1
ATOM 2043 O O . CYS A 1 245 ? -5.968 1.122 -4.340 1.00 85.00 245 CYS A O 1
ATOM 2045 N N . GLY A 1 246 ? -6.265 2.748 -2.825 1.00 85.75 246 GLY A N 1
ATOM 2046 C CA . GLY A 1 246 ? -5.095 3.557 -3.151 1.00 85.75 246 GLY A CA 1
ATOM 2047 C C . GLY A 1 246 ? -3.882 3.184 -2.302 1.00 85.75 246 GLY A C 1
ATOM 2048 O O . GLY A 1 246 ? -3.928 2.260 -1.494 1.00 85.75 246 GLY A O 1
ATOM 2049 N N . ASN A 1 247 ? -2.791 3.937 -2.447 1.00 86.06 247 ASN A N 1
ATOM 2050 C CA . ASN A 1 247 ? -1.525 3.644 -1.765 1.00 86.06 247 ASN A CA 1
ATOM 2051 C C . ASN A 1 247 ? -1.652 3.657 -0.230 1.00 86.06 247 ASN A C 1
ATOM 2053 O O . ASN A 1 247 ? -1.073 2.803 0.436 1.00 86.06 247 ASN A O 1
ATOM 2057 N N . GLY A 1 248 ? -2.418 4.598 0.331 1.00 89.31 248 GLY A N 1
ATOM 2058 C CA . GLY A 1 248 ? -2.671 4.682 1.770 1.00 89.31 248 GLY A CA 1
ATOM 2059 C C . GLY A 1 248 ? -3.529 3.530 2.301 1.00 89.31 248 GLY A C 1
ATOM 2060 O O . GLY A 1 248 ? -3.194 2.953 3.333 1.00 89.31 248 GLY A O 1
ATOM 2061 N N . CYS A 1 249 ? -4.578 3.127 1.571 1.00 90.50 249 CYS A N 1
ATOM 2062 C CA . CYS A 1 249 ? -5.347 1.929 1.927 1.00 90.50 249 CYS A CA 1
ATOM 2063 C C . CYS A 1 249 ? -4.481 0.657 1.844 1.00 90.50 249 CYS A C 1
ATOM 2065 O O . CYS A 1 249 ? -4.517 -0.173 2.752 1.00 90.50 249 CYS A O 1
ATOM 2067 N N . GLN A 1 250 ? -3.683 0.503 0.781 1.00 89.50 250 GLN A N 1
ATOM 2068 C CA . GLN A 1 250 ? -2.792 -0.651 0.613 1.00 89.50 250 GLN A CA 1
ATOM 2069 C C . GLN A 1 250 ? -1.793 -0.747 1.772 1.00 89.50 250 GLN A C 1
ATOM 2071 O O . GLN A 1 250 ? -1.568 -1.829 2.305 1.00 89.50 250 GLN A O 1
ATOM 2076 N N . PHE A 1 251 ? -1.261 0.392 2.225 1.00 90.25 251 PHE A N 1
ATOM 2077 C CA . PHE A 1 251 ? -0.430 0.448 3.424 1.00 90.25 251 PHE A CA 1
ATOM 2078 C C . PHE A 1 251 ? -1.174 0.008 4.685 1.00 90.25 251 PHE A C 1
ATOM 2080 O O . PHE A 1 251 ? -0.663 -0.842 5.405 1.00 90.25 251 PHE A O 1
ATOM 2087 N N . LEU A 1 252 ? -2.369 0.541 4.955 1.00 92.12 252 LEU A N 1
ATOM 2088 C CA . LEU A 1 252 ? -3.149 0.116 6.123 1.00 92.12 252 LEU A CA 1
ATOM 2089 C C . LEU A 1 252 ? -3.467 -1.380 6.083 1.00 92.12 252 LEU A C 1
ATOM 2091 O O . LEU A 1 252 ? -3.381 -2.049 7.106 1.00 92.12 252 LEU A O 1
ATOM 2095 N N . SER A 1 253 ? -3.774 -1.914 4.904 1.00 91.81 253 SER A N 1
ATOM 2096 C CA . SER A 1 253 ? -4.047 -3.341 4.714 1.00 91.81 253 SER A CA 1
ATOM 2097 C C . SER A 1 253 ? -2.807 -4.187 5.022 1.00 91.81 253 SER A C 1
ATOM 2099 O O . SER A 1 253 ? -2.886 -5.139 5.793 1.00 91.81 253 SER A O 1
ATOM 2101 N N . ALA A 1 254 ? -1.641 -3.788 4.506 1.00 90.56 254 ALA A N 1
ATOM 2102 C CA . ALA A 1 254 ? -0.356 -4.430 4.788 1.00 90.56 254 ALA A CA 1
ATOM 2103 C C . ALA A 1 254 ? 0.043 -4.363 6.271 1.00 90.56 254 ALA A C 1
ATOM 2105 O O . ALA A 1 254 ? 0.588 -5.318 6.823 1.00 90.56 254 ALA A O 1
ATOM 2106 N N . LEU A 1 255 ? -0.213 -3.221 6.910 1.00 90.94 255 LEU A N 1
ATOM 2107 C CA . LEU A 1 255 ? 0.059 -2.970 8.323 1.00 90.94 255 LEU A CA 1
ATOM 2108 C C . LEU A 1 255 ? -0.872 -3.783 9.221 1.00 90.94 255 LEU A C 1
ATOM 2110 O O . LEU A 1 255 ? -0.430 -4.309 10.235 1.00 90.94 255 LEU A O 1
ATOM 2114 N N . THR A 1 256 ? -2.135 -3.944 8.834 1.00 92.06 256 THR A N 1
ATOM 2115 C CA . THR A 1 256 ? -3.102 -4.756 9.586 1.00 92.06 256 THR A CA 1
ATOM 2116 C C . THR A 1 256 ? -2.620 -6.198 9.706 1.00 92.06 256 THR A C 1
ATOM 2118 O O . THR A 1 256 ? -2.647 -6.749 10.795 1.00 92.06 256 THR A O 1
ATOM 2121 N N . LYS A 1 257 ? -2.041 -6.765 8.640 1.00 88.12 257 LYS A N 1
ATOM 2122 C CA . LYS A 1 257 ? -1.439 -8.111 8.663 1.00 88.12 257 LYS A CA 1
ATOM 2123 C C . LYS A 1 257 ? -0.189 -8.240 9.553 1.00 88.12 257 LYS A C 1
ATOM 2125 O O . LYS A 1 257 ? 0.290 -9.349 9.749 1.00 88.12 257 LYS A O 1
ATOM 2130 N N . GLN A 1 258 ? 0.379 -7.132 10.038 1.00 88.88 258 GLN A N 1
ATOM 2131 C CA . GLN A 1 258 ? 1.549 -7.113 10.935 1.00 88.88 258 GLN A CA 1
ATOM 2132 C C . GLN A 1 258 ? 1.181 -7.027 12.409 1.00 88.88 258 GLN A C 1
ATOM 2134 O O . GLN A 1 258 ? 2.016 -7.291 13.275 1.00 88.88 258 GLN A O 1
ATOM 2139 N N . ILE A 1 259 ? -0.029 -6.566 12.704 1.00 88.62 259 ILE A N 1
ATOM 2140 C CA . ILE A 1 259 ? -0.497 -6.401 14.071 1.00 88.62 259 ILE A CA 1
ATOM 2141 C C . ILE A 1 259 ? -1.070 -7.752 14.506 1.00 88.62 259 ILE A C 1
ATOM 2143 O O . ILE A 1 259 ? -1.921 -8.269 13.787 1.00 88.62 259 ILE A O 1
ATOM 2147 N N . PRO A 1 260 ? -0.645 -8.321 15.653 1.00 85.94 260 PRO A N 1
ATOM 2148 C CA . PRO A 1 260 ? -1.157 -9.610 16.123 1.00 85.94 260 PRO A CA 1
ATOM 2149 C C . PRO A 1 260 ? -2.690 -9.680 16.161 1.00 85.94 260 PRO A C 1
ATOM 2151 O O . PRO A 1 260 ? -3.266 -10.644 15.676 1.00 85.94 260 PRO A O 1
ATOM 2154 N N . ASP A 1 261 ? -3.338 -8.606 16.625 1.00 87.69 261 ASP A N 1
ATOM 2155 C CA . ASP A 1 261 ? -4.801 -8.461 16.665 1.00 87.69 261 ASP A CA 1
ATOM 2156 C C . ASP A 1 261 ? -5.341 -7.591 15.512 1.00 87.69 261 ASP A C 1
ATOM 2158 O O . ASP A 1 261 ? -6.303 -6.829 15.662 1.00 87.69 261 ASP A O 1
ATOM 2162 N N . GLY A 1 262 ? -4.670 -7.628 14.363 1.00 92.19 262 GLY A N 1
ATOM 2163 C CA . GLY A 1 262 ? -5.084 -6.945 13.146 1.00 92.19 262 GLY A CA 1
ATOM 2164 C C . GLY A 1 262 ? -5.993 -7.825 12.289 1.00 92.19 262 GLY A C 1
ATOM 2165 O O . GLY A 1 262 ? -5.664 -8.973 12.013 1.00 92.19 262 GLY A O 1
ATOM 2166 N N . ILE A 1 263 ? -7.130 -7.289 11.838 1.00 91.44 263 ILE A N 1
ATOM 2167 C CA . ILE A 1 263 ? -8.091 -8.016 10.996 1.00 91.44 263 ILE A CA 1
ATOM 2168 C C . ILE A 1 263 ? -8.462 -7.182 9.771 1.00 91.44 263 ILE A C 1
ATOM 2170 O O . ILE A 1 263 ? -9.004 -6.081 9.889 1.00 91.44 263 ILE A O 1
ATOM 2174 N N . LEU A 1 264 ? -8.210 -7.722 8.583 1.00 90.81 264 LEU A N 1
ATOM 2175 C CA . LEU A 1 264 ? -8.637 -7.151 7.311 1.00 90.81 264 LEU A CA 1
ATOM 2176 C C . LEU A 1 264 ? -9.966 -7.785 6.883 1.00 90.81 264 LEU A C 1
ATOM 2178 O O . LEU A 1 264 ? -10.048 -8.995 6.684 1.00 90.81 264 LEU A O 1
ATOM 2182 N N . ILE A 1 265 ? -11.006 -6.975 6.708 1.00 87.06 265 ILE A N 1
ATOM 2183 C CA . ILE A 1 265 ? -12.344 -7.428 6.308 1.00 87.06 265 ILE A CA 1
ATOM 2184 C C . ILE A 1 265 ? -12.722 -6.766 4.981 1.00 87.06 265 ILE A C 1
ATOM 2186 O O . ILE A 1 265 ? -12.470 -5.575 4.786 1.00 87.06 265 ILE A O 1
ATOM 2190 N N . GLY A 1 266 ? -13.358 -7.499 4.069 1.00 83.94 266 GLY A N 1
ATOM 2191 C CA . GLY A 1 266 ? -13.836 -6.925 2.811 1.00 83.94 266 GLY A CA 1
ATOM 2192 C C . GLY A 1 266 ? -13.571 -7.801 1.600 1.00 83.94 266 GLY A C 1
ATOM 2193 O O . GLY A 1 266 ? -13.953 -8.964 1.575 1.00 83.94 266 GLY A O 1
ATOM 2194 N N . THR A 1 267 ? -12.924 -7.214 0.597 1.00 78.94 267 THR A N 1
ATOM 2195 C CA . THR A 1 267 ? -12.391 -7.926 -0.572 1.00 78.94 267 THR A CA 1
ATOM 2196 C C . THR A 1 267 ? -10.912 -7.661 -0.747 1.00 78.94 267 THR A C 1
ATOM 2198 O O . THR A 1 267 ? -10.338 -6.815 -0.060 1.00 78.94 267 THR A O 1
ATOM 2201 N N . ASN A 1 268 ? -10.313 -8.352 -1.716 1.00 82.19 268 ASN A N 1
ATOM 2202 C CA . ASN A 1 268 ? -8.972 -8.054 -2.199 1.00 82.19 268 ASN A CA 1
ATOM 2203 C C . ASN A 1 268 ? -8.802 -6.556 -2.429 1.00 82.19 268 ASN A C 1
ATOM 2205 O O . ASN A 1 268 ? -9.658 -5.918 -3.036 1.00 82.19 268 ASN A O 1
ATOM 2209 N N . THR A 1 269 ? -7.675 -6.005 -1.988 1.00 84.62 269 THR A N 1
ATOM 2210 C CA . THR A 1 269 ? -7.415 -4.559 -2.060 1.00 84.62 269 THR A CA 1
ATOM 2211 C C . THR A 1 269 ? -7.184 -4.044 -3.486 1.00 84.62 269 THR A C 1
ATOM 2213 O O . THR A 1 269 ? -7.118 -2.837 -3.718 1.00 84.62 269 THR A O 1
ATOM 2216 N N . GLY A 1 270 ? -7.094 -4.940 -4.469 1.00 78.81 270 GLY A N 1
ATOM 2217 C CA . GLY A 1 270 ? -6.898 -4.599 -5.872 1.00 78.81 270 GLY A CA 1
ATOM 2218 C C . GLY A 1 270 ? -5.424 -4.375 -6.217 1.00 78.81 270 GLY A C 1
ATOM 2219 O O . GLY A 1 270 ? -4.547 -4.610 -5.382 1.00 78.81 270 GLY A O 1
ATOM 2220 N N . PRO A 1 271 ? -5.130 -3.926 -7.451 1.00 75.69 271 PRO A N 1
ATOM 2221 C CA . PRO A 1 271 ? -3.783 -3.951 -8.004 1.00 75.69 271 PRO A CA 1
ATOM 2222 C C . PRO A 1 271 ? -2.715 -3.331 -7.093 1.00 75.69 271 PRO A C 1
ATOM 2224 O O . PRO A 1 271 ? -2.777 -2.140 -6.766 1.00 75.69 271 PRO A O 1
ATOM 2227 N N . PHE A 1 272 ? -1.713 -4.129 -6.718 1.00 73.69 272 PHE A N 1
ATOM 2228 C CA . PHE A 1 272 ? -0.588 -3.706 -5.891 1.00 73.69 272 PHE A CA 1
ATOM 2229 C C . PHE A 1 272 ? 0.748 -4.179 -6.483 1.00 73.69 272 PHE A C 1
ATOM 2231 O O . PHE A 1 272 ? 0.916 -5.366 -6.752 1.00 73.69 272 PHE A O 1
ATOM 2238 N N . PRO A 1 273 ? 1.732 -3.283 -6.653 1.00 69.38 273 PRO A N 1
ATOM 2239 C CA . PRO A 1 273 ? 1.659 -1.833 -6.458 1.00 69.38 273 PRO A CA 1
ATOM 2240 C C . PRO A 1 273 ? 0.822 -1.130 -7.546 1.00 69.38 273 PRO A C 1
ATOM 2242 O O . PRO A 1 273 ? 0.955 -1.402 -8.742 1.00 69.38 273 PRO A O 1
ATOM 2245 N N . LYS A 1 274 ? 0.004 -0.155 -7.142 1.00 65.94 274 LYS A N 1
ATOM 2246 C CA . LYS A 1 274 ? -0.794 0.669 -8.062 1.00 65.94 274 LYS A CA 1
ATOM 2247 C C . LYS A 1 274 ? 0.109 1.647 -8.830 1.00 65.94 274 LYS A C 1
ATOM 2249 O O . LYS A 1 274 ? 1.085 2.156 -8.283 1.00 65.94 274 LYS A O 1
ATOM 2254 N N . ASN A 1 275 ? -0.221 1.935 -10.091 1.00 63.28 275 ASN A N 1
ATOM 2255 C CA . ASN A 1 275 ? 0.469 2.921 -10.943 1.00 63.28 275 ASN A CA 1
ATOM 2256 C C . ASN A 1 275 ? 1.978 2.683 -11.161 1.00 63.28 275 ASN A C 1
ATOM 2258 O O . ASN A 1 275 ? 2.734 3.634 -11.382 1.00 63.28 275 ASN A O 1
ATOM 2262 N N . THR A 1 276 ? 2.452 1.436 -11.130 1.00 64.12 276 THR A N 1
ATOM 2263 C CA . THR A 1 276 ? 3.853 1.162 -11.471 1.00 64.12 276 THR A CA 1
ATOM 2264 C C . THR A 1 276 ? 4.055 1.110 -12.979 1.00 64.12 276 THR A C 1
ATOM 2266 O O . THR A 1 276 ? 3.496 0.279 -13.687 1.00 64.12 276 THR A O 1
ATOM 2269 N N . SER A 1 277 ? 4.886 2.020 -13.488 1.00 67.81 277 SER A N 1
ATOM 2270 C CA . SER A 1 277 ? 5.352 1.968 -14.871 1.00 67.81 277 SER A CA 1
ATOM 2271 C C . SER A 1 277 ? 6.632 1.141 -14.947 1.00 67.81 277 SER A C 1
ATOM 2273 O O . SER A 1 277 ? 7.655 1.475 -14.345 1.00 67.81 277 SER A O 1
ATOM 2275 N N . GLY A 1 278 ? 6.563 0.033 -15.680 1.00 79.50 278 GLY A N 1
ATOM 2276 C CA . GLY A 1 278 ? 7.720 -0.806 -15.968 1.00 79.50 278 GLY A CA 1
ATOM 2277 C C . GLY A 1 278 ? 8.583 -0.257 -17.112 1.00 79.50 278 GLY A C 1
ATOM 2278 O O . GLY A 1 278 ? 8.163 0.663 -17.833 1.00 79.50 278 GLY A O 1
ATOM 2279 N N . PRO A 1 279 ? 9.780 -0.837 -17.316 1.00 80.25 279 PRO A N 1
ATOM 2280 C CA . PRO A 1 279 ? 10.581 -0.623 -18.517 1.00 80.25 279 PRO A CA 1
ATOM 2281 C C . PRO A 1 279 ? 9.765 -0.873 -19.793 1.00 80.25 279 PRO A C 1
ATOM 2283 O O . PRO A 1 279 ? 8.853 -1.703 -19.803 1.00 80.25 279 PRO A O 1
ATOM 2286 N N . ILE A 1 280 ? 10.094 -0.148 -20.861 1.00 80.50 280 ILE A N 1
ATOM 2287 C CA . ILE A 1 280 ? 9.541 -0.351 -22.202 1.00 80.50 280 ILE A CA 1
ATOM 2288 C C . ILE A 1 280 ? 10.586 -1.017 -23.086 1.00 80.50 280 ILE A C 1
ATOM 2290 O O . ILE A 1 280 ? 11.699 -0.512 -23.252 1.00 80.50 280 ILE A O 1
ATOM 2294 N N . PHE A 1 281 ? 10.177 -2.091 -23.739 1.00 76.81 281 PHE A N 1
ATOM 2295 C CA . PHE A 1 281 ? 10.941 -2.758 -24.778 1.00 76.81 281 PHE A CA 1
ATOM 2296 C C . PHE A 1 281 ? 10.143 -2.746 -26.071 1.00 76.81 281 PHE A C 1
ATOM 2298 O O . PHE A 1 281 ? 8.923 -2.862 -26.043 1.00 76.81 281 PHE A O 1
ATOM 2305 N N . GLN A 1 282 ? 10.831 -2.655 -27.201 1.00 72.19 282 GLN A N 1
ATOM 2306 C CA . GLN A 1 282 ? 10.229 -2.923 -28.498 1.00 72.19 282 GLN A CA 1
ATOM 2307 C C . GLN A 1 282 ? 10.788 -4.244 -29.012 1.00 72.19 282 GLN A C 1
ATOM 2309 O O . GLN A 1 282 ? 12.008 -4.438 -29.043 1.00 72.19 282 GLN A O 1
ATOM 2314 N N . LEU A 1 283 ? 9.904 -5.166 -29.385 1.00 67.88 283 LEU A N 1
ATOM 2315 C CA . LEU A 1 283 ? 10.317 -6.433 -29.975 1.00 67.88 283 LEU A CA 1
ATOM 2316 C C . LEU A 1 283 ? 11.000 -6.181 -31.322 1.00 67.88 283 LEU A C 1
ATOM 2318 O O . LEU A 1 283 ? 10.473 -5.458 -32.170 1.00 67.88 283 LEU A O 1
ATOM 2322 N N . LYS A 1 284 ? 12.166 -6.803 -31.529 1.00 58.97 284 LYS A N 1
ATOM 2323 C CA . LYS A 1 284 ? 12.929 -6.676 -32.778 1.00 58.97 284 LYS A CA 1
ATOM 2324 C C . LYS A 1 284 ? 12.052 -7.063 -33.972 1.00 58.97 284 LYS A C 1
ATOM 2326 O O . LYS A 1 284 ? 11.312 -8.037 -33.901 1.00 58.97 284 LYS A O 1
ATOM 2331 N N . HIS A 1 285 ? 12.148 -6.294 -35.055 1.00 70.94 285 HIS A N 1
ATOM 2332 C CA . HIS A 1 285 ? 11.394 -6.505 -36.300 1.00 70.94 285 HIS A CA 1
ATOM 2333 C C . HIS A 1 285 ? 9.864 -6.403 -36.169 1.00 70.94 285 HIS A C 1
ATOM 2335 O O . HIS A 1 285 ? 9.145 -6.744 -37.104 1.00 70.94 285 HIS A O 1
ATOM 2341 N N . SER A 1 286 ? 9.355 -5.869 -35.054 1.00 61.78 286 SER A N 1
ATOM 2342 C CA . SER A 1 286 ? 7.945 -5.511 -34.905 1.00 61.78 286 SER A CA 1
ATOM 2343 C C . SER A 1 286 ? 7.800 -4.111 -34.299 1.00 61.78 286 SER A C 1
ATOM 2345 O O . SER A 1 286 ? 8.734 -3.549 -33.725 1.00 61.78 286 SER A O 1
ATOM 2347 N N . ARG A 1 287 ? 6.607 -3.527 -34.410 1.00 60.25 287 ARG A N 1
ATOM 2348 C CA . ARG A 1 287 ? 6.240 -2.299 -33.681 1.00 60.25 287 ARG A CA 1
ATOM 2349 C C . ARG A 1 287 ? 5.567 -2.600 -32.338 1.00 60.25 287 ARG A C 1
ATOM 2351 O O . ARG A 1 287 ? 4.980 -1.709 -31.734 1.00 60.25 287 ARG A O 1
ATOM 2358 N N . ILE A 1 288 ? 5.640 -3.850 -31.876 1.00 70.50 288 ILE A N 1
ATOM 2359 C CA . ILE A 1 288 ? 5.010 -4.279 -30.629 1.00 70.50 288 ILE A CA 1
ATOM 2360 C C . ILE A 1 288 ? 5.868 -3.813 -29.454 1.00 70.50 288 ILE A C 1
ATOM 2362 O O . ILE A 1 288 ? 7.055 -4.141 -29.350 1.00 70.50 288 ILE A O 1
ATOM 2366 N N . MET A 1 289 ? 5.232 -3.060 -28.563 1.00 64.50 289 MET A N 1
ATOM 2367 C CA . MET A 1 289 ? 5.811 -2.570 -27.321 1.00 64.50 289 MET A CA 1
ATOM 2368 C C . MET A 1 289 ? 5.444 -3.517 -26.181 1.00 64.50 289 MET A C 1
ATOM 2370 O O . MET A 1 289 ? 4.279 -3.862 -26.001 1.00 64.50 289 MET A O 1
ATOM 2374 N N . LEU A 1 290 ? 6.434 -3.913 -25.389 1.00 72.00 290 LEU A N 1
ATOM 2375 C CA . LEU A 1 290 ? 6.267 -4.732 -24.197 1.00 72.00 290 LEU A CA 1
ATOM 2376 C C . LEU A 1 290 ? 6.667 -3.945 -22.958 1.00 72.00 290 LEU A C 1
ATOM 2378 O O . LEU A 1 290 ? 7.652 -3.203 -22.953 1.00 72.00 290 LEU A O 1
ATOM 2382 N N . SER A 1 291 ? 5.929 -4.165 -21.877 1.00 73.75 291 SER A N 1
ATOM 2383 C CA . SER A 1 291 ? 6.308 -3.703 -20.551 1.00 73.75 291 SER A CA 1
ATOM 2384 C C . SER A 1 291 ? 5.998 -4.790 -19.539 1.00 73.75 291 SER A C 1
ATOM 2386 O O . SER A 1 291 ? 4.899 -5.334 -19.517 1.00 73.75 291 SER A O 1
ATOM 2388 N N . PHE A 1 292 ? 6.982 -5.111 -18.712 1.00 75.94 292 PHE A N 1
ATOM 2389 C CA . PHE A 1 292 ? 6.852 -6.062 -17.620 1.00 75.94 292 PHE A CA 1
ATOM 2390 C C . PHE A 1 292 ? 7.541 -5.498 -16.382 1.00 75.94 292 PHE A C 1
ATOM 2392 O O . PHE A 1 292 ? 8.428 -4.641 -16.476 1.00 75.94 292 PHE A O 1
ATOM 2399 N N . SER A 1 293 ? 7.105 -5.948 -15.207 1.00 79.69 293 SER A N 1
ATOM 2400 C CA . SER A 1 293 ? 7.725 -5.525 -13.956 1.00 79.69 293 SER A CA 1
ATOM 2401 C C . SER A 1 293 ? 9.160 -6.051 -13.862 1.00 79.69 293 SER A C 1
ATOM 2403 O O . SER A 1 293 ? 9.469 -7.161 -14.280 1.00 79.69 293 SER A O 1
ATOM 2405 N N . HIS A 1 294 ? 10.032 -5.240 -13.274 1.00 85.38 294 HIS A N 1
ATOM 2406 C CA . HIS A 1 294 ? 11.401 -5.598 -12.880 1.00 85.38 294 HIS A CA 1
ATOM 2407 C C . HIS A 1 294 ? 11.555 -5.547 -11.351 1.00 85.38 294 HIS A C 1
ATOM 2409 O O . HIS A 1 294 ? 12.665 -5.504 -10.820 1.00 85.38 294 HIS A O 1
ATOM 2415 N N . ARG A 1 295 ? 10.420 -5.490 -10.647 1.00 86.75 295 ARG A N 1
ATOM 2416 C CA . ARG A 1 295 ? 10.318 -5.323 -9.203 1.00 86.75 295 ARG A CA 1
ATOM 2417 C C . ARG A 1 295 ? 9.479 -6.439 -8.616 1.00 86.75 295 ARG A C 1
ATOM 2419 O O . ARG A 1 295 ? 8.450 -6.801 -9.187 1.00 86.75 295 ARG A O 1
ATOM 2426 N N . ILE A 1 296 ? 9.902 -6.914 -7.454 1.00 86.56 296 ILE A N 1
ATOM 2427 C CA . ILE A 1 296 ? 9.150 -7.841 -6.616 1.00 86.56 296 ILE A CA 1
ATOM 2428 C C . ILE A 1 296 ? 8.779 -7.097 -5.337 1.00 86.56 296 ILE A C 1
ATOM 2430 O O . ILE A 1 296 ? 9.635 -6.471 -4.708 1.00 86.56 296 ILE A O 1
ATOM 2434 N N . HIS A 1 297 ? 7.500 -7.151 -4.983 1.00 84.75 297 HIS A N 1
ATOM 2435 C CA . HIS A 1 297 ? 6.969 -6.585 -3.750 1.00 84.75 297 HIS A CA 1
ATOM 2436 C C . HIS A 1 297 ? 6.823 -7.709 -2.737 1.00 84.75 297 HIS A C 1
ATOM 2438 O O . HIS A 1 297 ? 6.169 -8.710 -3.018 1.00 84.75 297 HIS A O 1
ATOM 2444 N N . LEU A 1 298 ? 7.457 -7.542 -1.584 1.00 86.44 298 LEU A N 1
ATOM 2445 C CA . LEU A 1 298 ? 7.461 -8.510 -0.503 1.00 86.44 298 LEU A CA 1
ATOM 2446 C C . LEU A 1 298 ? 6.779 -7.923 0.734 1.00 86.44 298 LEU A C 1
ATOM 2448 O O . LEU A 1 298 ? 6.887 -6.718 1.002 1.00 86.44 298 LEU A O 1
ATOM 2452 N N . ASN A 1 299 ? 6.100 -8.784 1.487 1.00 86.75 299 ASN A N 1
ATOM 2453 C CA . ASN A 1 299 ? 5.562 -8.462 2.804 1.00 86.75 299 ASN A CA 1
ATOM 2454 C C . ASN A 1 299 ? 6.684 -8.438 3.868 1.00 86.75 299 ASN A C 1
ATOM 2456 O O . ASN A 1 299 ? 7.876 -8.574 3.573 1.00 86.75 299 ASN A O 1
ATOM 2460 N N . HIS A 1 300 ? 6.300 -8.254 5.130 1.00 85.94 300 HIS A N 1
ATOM 2461 C CA . HIS A 1 300 ? 7.228 -8.207 6.258 1.00 85.94 300 HIS A CA 1
ATOM 2462 C C . HIS A 1 300 ? 7.920 -9.548 6.573 1.00 85.94 300 HIS A C 1
ATOM 2464 O O . HIS A 1 300 ? 9.001 -9.529 7.166 1.00 85.94 300 HIS A O 1
ATOM 2470 N N . GLN A 1 301 ? 7.357 -10.674 6.122 1.00 88.75 301 GLN A N 1
ATOM 2471 C CA . GLN A 1 301 ? 7.945 -12.022 6.145 1.00 88.75 301 GLN A CA 1
ATOM 2472 C C . GLN A 1 301 ? 8.867 -12.314 4.955 1.00 88.75 301 GLN A C 1
ATOM 2474 O O . GLN A 1 301 ? 9.444 -13.394 4.901 1.00 88.75 301 GLN A O 1
ATOM 2479 N N . LEU A 1 302 ? 9.054 -11.367 4.027 1.00 87.81 302 LEU A N 1
ATOM 2480 C CA . LEU A 1 302 ? 9.779 -11.566 2.763 1.00 87.81 302 LEU A CA 1
ATOM 2481 C C . LEU A 1 302 ? 9.057 -12.469 1.751 1.00 87.81 302 LEU A C 1
ATOM 2483 O O . LEU A 1 302 ? 9.688 -12.961 0.814 1.00 87.81 302 LEU A O 1
ATOM 2487 N N . GLU A 1 303 ? 7.746 -12.640 1.885 1.00 88.25 303 GLU A N 1
ATOM 2488 C CA . GLU A 1 303 ? 6.928 -13.398 0.939 1.00 88.25 303 GLU A CA 1
ATOM 2489 C C . GLU A 1 303 ? 6.366 -12.478 -0.153 1.00 88.25 303 GLU A C 1
ATOM 2491 O O . GLU A 1 303 ? 6.059 -11.311 0.122 1.00 88.25 303 GLU A O 1
ATOM 2496 N N . PRO A 1 304 ? 6.210 -12.967 -1.396 1.00 83.44 304 PRO A N 1
ATOM 2497 C CA . PRO A 1 304 ? 5.618 -12.190 -2.478 1.00 83.44 304 PRO A CA 1
ATOM 2498 C C . PRO A 1 304 ? 4.196 -11.723 -2.159 1.00 83.44 304 PRO A C 1
ATOM 2500 O O . PRO A 1 304 ? 3.334 -12.514 -1.788 1.00 83.44 304 PRO A O 1
ATOM 2503 N N . VAL A 1 305 ? 3.931 -10.435 -2.371 1.00 79.75 305 VAL A N 1
ATOM 2504 C CA . VAL A 1 305 ? 2.567 -9.892 -2.345 1.00 79.75 305 VAL A CA 1
ATOM 2505 C C . VAL A 1 305 ? 1.927 -10.116 -3.712 1.00 79.75 305 VAL A C 1
ATOM 2507 O O . VAL A 1 305 ? 2.545 -9.827 -4.741 1.00 79.75 305 VAL A O 1
ATOM 2510 N N . SER A 1 306 ? 0.688 -10.611 -3.728 1.00 78.75 306 SER A N 1
ATOM 2511 C CA . SER A 1 306 ? -0.057 -10.825 -4.971 1.00 78.75 306 SER A CA 1
ATOM 2512 C C . SER A 1 306 ? -0.213 -9.515 -5.758 1.00 78.75 306 SER A C 1
ATOM 2514 O O . SER A 1 306 ? -0.519 -8.476 -5.161 1.00 78.75 306 SER A O 1
ATOM 2516 N N . PRO A 1 307 ? -0.107 -9.546 -7.103 1.00 73.75 307 PRO A N 1
ATOM 2517 C CA . PRO A 1 307 ? -0.450 -8.406 -7.948 1.00 73.75 307 PRO A CA 1
ATOM 2518 C C . PRO A 1 307 ? -1.877 -7.897 -7.731 1.00 73.75 307 PRO A C 1
ATOM 2520 O O . PRO A 1 307 ? -2.134 -6.723 -7.970 1.00 73.75 307 PRO A O 1
ATOM 2523 N N . SER A 1 308 ? -2.791 -8.749 -7.251 1.00 74.94 308 SER A N 1
ATOM 2524 C CA . SER A 1 308 ? -4.175 -8.393 -6.917 1.00 74.94 308 SER A CA 1
ATOM 2525 C C . SER A 1 308 ? -4.343 -7.732 -5.541 1.00 74.94 308 SER A C 1
ATOM 2527 O O . SER A 1 308 ? -5.480 -7.498 -5.125 1.00 74.94 308 SER A O 1
ATOM 2529 N N . GLY A 1 309 ? -3.245 -7.459 -4.828 1.00 81.56 309 GLY A N 1
ATOM 2530 C CA . GLY A 1 309 ? -3.253 -6.846 -3.502 1.00 81.56 309 GLY A CA 1
ATOM 2531 C C . GLY A 1 309 ? -3.297 -7.848 -2.350 1.00 81.56 309 GLY A C 1
ATOM 2532 O O . GLY A 1 309 ? -2.937 -9.015 -2.496 1.00 81.56 309 GLY A O 1
ATOM 2533 N N . TYR A 1 310 ? -3.721 -7.370 -1.182 1.00 84.81 310 TYR A N 1
ATOM 2534 C CA . TYR A 1 310 ? -3.841 -8.159 0.042 1.00 84.81 310 TYR A CA 1
ATOM 2535 C C . TYR A 1 310 ? -5.208 -8.840 0.110 1.00 84.81 310 TYR A C 1
ATOM 2537 O O . TYR A 1 310 ? -6.232 -8.201 -0.139 1.00 84.81 310 TYR A O 1
ATOM 2545 N N . LEU A 1 311 ? -5.209 -10.125 0.471 1.00 84.06 311 LEU A N 1
ATOM 2546 C CA . LEU A 1 311 ? -6.427 -10.894 0.725 1.00 84.06 311 LEU A CA 1
ATOM 2547 C C . LEU A 1 311 ? -7.007 -10.528 2.103 1.00 84.06 311 LEU A C 1
ATOM 2549 O O . LEU A 1 311 ? -6.233 -10.390 3.064 1.00 84.06 311 LEU A O 1
ATOM 2553 N N . PRO A 1 312 ? -8.336 -10.390 2.239 1.00 85.00 312 PRO A N 1
ATOM 2554 C CA . PRO A 1 312 ? -8.960 -10.189 3.540 1.00 85.00 312 PRO A CA 1
ATOM 2555 C C . PRO A 1 312 ? -8.825 -11.449 4.410 1.00 85.00 312 PRO A C 1
ATOM 2557 O O . PRO A 1 312 ? -8.723 -12.558 3.896 1.00 85.00 312 PRO A O 1
ATOM 2560 N N . ASP A 1 313 ? -8.822 -11.272 5.731 1.00 83.75 313 ASP A N 1
ATOM 2561 C CA . ASP A 1 313 ? -8.999 -12.372 6.692 1.00 83.75 313 ASP A CA 1
ATOM 2562 C C . ASP A 1 313 ? -10.455 -12.852 6.691 1.00 83.75 313 ASP A C 1
ATOM 2564 O O . ASP A 1 313 ? -10.719 -14.045 6.799 1.00 83.75 313 ASP A O 1
ATOM 2568 N N . TYR A 1 314 ? -11.398 -11.918 6.506 1.00 81.88 314 TYR A N 1
ATOM 2569 C CA . TYR A 1 314 ? -12.824 -12.214 6.380 1.00 81.88 314 TYR A CA 1
ATOM 2570 C C . TYR A 1 314 ? -13.423 -11.524 5.163 1.00 81.88 314 TYR A C 1
ATOM 2572 O O . TYR A 1 314 ? -13.379 -10.296 5.024 1.00 81.88 314 TYR A O 1
ATOM 2580 N N . TRP A 1 315 ? -14.030 -12.320 4.293 1.00 78.88 315 TRP A N 1
ATOM 2581 C CA . TRP A 1 315 ? -14.774 -11.794 3.163 1.00 78.88 315 TRP A CA 1
ATOM 2582 C C . TRP A 1 315 ? -16.086 -11.176 3.642 1.00 78.88 315 TRP A C 1
ATOM 2584 O O . TRP A 1 315 ? -16.854 -11.798 4.371 1.00 78.88 315 TRP A O 1
ATOM 2594 N N . LEU A 1 316 ? -16.339 -9.937 3.233 1.00 70.81 316 LEU A N 1
ATOM 2595 C CA . LEU A 1 316 ? -17.608 -9.255 3.472 1.00 70.81 316 LEU A CA 1
ATOM 2596 C C . LEU A 1 316 ? -18.333 -9.188 2.143 1.00 70.81 316 LEU A C 1
ATOM 2598 O O . LEU A 1 316 ? -17.820 -8.505 1.271 1.00 70.81 316 LEU A O 1
ATOM 2602 N N . PHE A 1 317 ? -19.497 -9.817 1.995 1.00 65.75 317 PHE A N 1
ATOM 2603 C CA . PHE A 1 317 ? -20.291 -9.770 0.761 1.00 65.75 317 PHE A CA 1
ATOM 2604 C C . PHE A 1 317 ? -21.535 -8.884 0.943 1.00 65.75 317 PHE A C 1
ATOM 2606 O O . PHE A 1 317 ? -22.175 -8.969 1.993 1.00 65.75 317 PHE A O 1
ATOM 2613 N N . PRO A 1 318 ? -21.917 -8.021 -0.023 1.00 53.12 318 PRO A N 1
ATOM 2614 C CA . PRO A 1 318 ? -23.179 -7.312 0.026 1.00 53.12 318 PRO A CA 1
ATOM 2615 C C . PRO A 1 318 ? -24.331 -8.305 0.210 1.00 53.12 318 PRO A C 1
ATOM 2617 O O . PRO A 1 318 ? -24.285 -9.392 -0.362 1.00 53.12 318 PRO A O 1
ATOM 2620 N N . PRO A 1 319 ? -25.357 -7.941 0.990 1.00 53.19 319 PRO A N 1
ATOM 2621 C CA . PRO A 1 319 ? -25.627 -6.598 1.506 1.00 53.19 319 PRO A CA 1
ATOM 2622 C C . PRO A 1 319 ? -24.981 -6.277 2.870 1.00 53.19 319 PRO A C 1
ATOM 2624 O O . PRO A 1 319 ? -25.363 -5.278 3.472 1.00 53.19 319 PRO A O 1
ATOM 2627 N N . MET A 1 320 ? -24.024 -7.075 3.374 1.00 60.56 320 MET A N 1
ATOM 2628 C CA . MET A 1 320 ? -23.464 -6.886 4.723 1.00 60.56 320 MET A CA 1
ATOM 2629 C C . MET A 1 320 ? -22.919 -5.462 4.930 1.00 60.56 320 MET A C 1
ATOM 2631 O O . MET A 1 320 ? -21.964 -5.019 4.280 1.00 60.56 320 MET A O 1
ATOM 2635 N N . GLY A 1 321 ? -23.551 -4.739 5.852 1.00 66.62 321 GLY A N 1
ATOM 2636 C CA . GLY A 1 321 ? -23.253 -3.362 6.199 1.00 66.62 321 GLY A CA 1
ATOM 2637 C C . GLY A 1 321 ? -22.419 -3.252 7.472 1.00 66.62 321 GLY A C 1
ATOM 2638 O O . GLY A 1 321 ? -21.839 -4.210 7.983 1.00 66.62 321 GLY A O 1
ATOM 2639 N N . LEU A 1 322 ? -22.336 -2.032 8.004 1.00 72.19 322 LEU A N 1
ATOM 2640 C CA . LEU A 1 322 ? -21.566 -1.758 9.219 1.00 72.19 322 LEU A CA 1
ATOM 2641 C C . LEU A 1 322 ? -22.126 -2.499 10.446 1.00 72.19 322 LEU A C 1
ATOM 2643 O O . LEU A 1 322 ? -21.366 -2.876 11.332 1.00 72.19 322 LEU A O 1
ATOM 2647 N N . THR A 1 323 ? -23.438 -2.727 10.499 1.00 74.56 323 THR A N 1
ATOM 2648 C CA . THR A 1 323 ? -24.106 -3.414 11.613 1.00 74.56 323 THR A CA 1
ATOM 2649 C C . THR A 1 323 ? -23.643 -4.863 11.742 1.00 74.56 323 THR A C 1
ATOM 2651 O O . THR A 1 323 ? -23.338 -5.320 12.843 1.00 74.56 323 THR A O 1
ATOM 2654 N N . GLU A 1 324 ? -23.538 -5.581 10.626 1.00 72.31 324 GLU A N 1
ATOM 2655 C CA . GLU A 1 324 ? -23.064 -6.966 10.564 1.00 72.31 324 GLU A CA 1
ATOM 2656 C C . GLU A 1 324 ? -21.599 -7.057 10.999 1.00 72.31 324 GLU A C 1
ATOM 2658 O O . GLU A 1 324 ? -21.236 -7.931 11.786 1.00 72.31 324 GLU A O 1
ATOM 2663 N N . ILE A 1 325 ? -20.779 -6.095 10.570 1.00 73.69 325 ILE A N 1
ATOM 2664 C CA . ILE A 1 325 ? -19.376 -5.989 10.980 1.00 73.69 325 ILE A CA 1
ATOM 2665 C C . ILE A 1 325 ? -19.286 -5.757 12.488 1.00 73.69 325 ILE A C 1
ATOM 2667 O O . ILE A 1 325 ? -18.583 -6.484 13.180 1.00 73.69 325 ILE A O 1
ATOM 2671 N N . LEU A 1 326 ? -20.030 -4.793 13.032 1.00 74.19 326 LEU A N 1
ATOM 2672 C CA . LEU A 1 326 ? -20.031 -4.522 14.473 1.00 74.19 326 LEU A CA 1
ATOM 2673 C C . LEU A 1 326 ? -20.482 -5.746 15.288 1.00 74.19 326 LEU A C 1
ATOM 2675 O O . LEU A 1 326 ? -19.895 -6.030 16.333 1.00 74.19 326 LEU A O 1
ATOM 2679 N N . ARG A 1 327 ? -21.461 -6.516 14.791 1.00 71.88 327 ARG A N 1
ATOM 2680 C CA . ARG A 1 327 ? -21.874 -7.792 15.402 1.00 71.88 327 ARG A CA 1
ATOM 2681 C C . ARG A 1 327 ? -20.742 -8.820 15.391 1.00 71.88 327 ARG A C 1
ATOM 2683 O O . ARG A 1 327 ? -20.480 -9.421 16.433 1.00 71.88 327 ARG A O 1
ATOM 2690 N N . PHE A 1 328 ? -20.051 -8.994 14.265 1.00 71.25 328 PHE A N 1
ATOM 2691 C CA . PHE A 1 328 ? -18.896 -9.893 14.157 1.00 71.25 328 PHE A CA 1
ATOM 2692 C C . PHE A 1 328 ? -17.800 -9.535 15.173 1.00 71.25 328 PHE A C 1
ATOM 2694 O O . PHE A 1 328 ? -17.304 -10.394 15.904 1.00 71.25 328 PHE A O 1
ATOM 2701 N N . VAL A 1 329 ? -17.484 -8.244 15.282 1.00 70.12 329 VAL A N 1
ATOM 2702 C CA . VAL A 1 329 ? -16.458 -7.734 16.202 1.00 70.12 329 VAL A CA 1
ATOM 2703 C C . VAL A 1 329 ? -16.846 -7.948 17.661 1.00 70.12 329 VAL A C 1
ATOM 2705 O O . VAL A 1 329 ? -16.000 -8.316 18.470 1.00 70.12 329 VAL A O 1
ATOM 2708 N N . SER A 1 330 ? -18.125 -7.768 17.997 1.00 68.81 330 SER A N 1
ATOM 2709 C CA . SER A 1 330 ? -18.614 -7.951 19.366 1.00 68.81 330 SER A CA 1
ATOM 2710 C C . SER A 1 330 ? -18.594 -9.403 19.854 1.00 68.81 330 SER A C 1
ATOM 2712 O O . SER A 1 330 ? -18.491 -9.611 21.055 1.00 68.81 330 SER A O 1
ATOM 2714 N N . LYS A 1 331 ? -18.681 -10.386 18.944 1.00 60.50 331 LYS A N 1
ATOM 2715 C CA . LYS A 1 331 ? -18.687 -11.827 19.265 1.00 60.50 331 LYS A CA 1
ATOM 2716 C C . LYS A 1 331 ? -17.293 -12.436 19.431 1.00 60.50 331 LYS A C 1
ATOM 2718 O O . LYS A 1 331 ? -17.175 -13.539 19.942 1.00 60.50 331 LYS A O 1
ATOM 2723 N N . THR A 1 332 ? -16.266 -11.761 18.923 1.00 52.69 332 THR A N 1
ATOM 2724 C CA . THR A 1 332 ? -14.865 -12.214 18.969 1.00 52.69 332 THR A CA 1
ATOM 2725 C C . THR A 1 332 ? -14.066 -11.545 20.094 1.00 52.69 332 THR A C 1
ATOM 2727 O O . THR A 1 332 ? -12.844 -11.650 20.112 1.00 52.69 332 THR A O 1
ATOM 2730 N N . ASN A 1 333 ? -14.754 -10.834 20.992 1.00 46.06 333 ASN A N 1
ATOM 2731 C CA . ASN A 1 333 ? -14.265 -10.413 22.307 1.00 46.06 333 ASN A CA 1
ATOM 2732 C C . ASN A 1 333 ? -14.853 -11.349 23.358 1.00 46.06 333 ASN A C 1
ATOM 2734 O O . ASN A 1 333 ? -14.171 -11.551 24.382 1.00 46.06 333 ASN A O 1
#

pLDDT: mean 73.93, std 22.43, range [22.56, 97.94]

Solvent-accessible surface area (backbone atoms only — not comparable to full-atom values): 19713 Å² total; per-residue (Å²): 136,91,85,84,85,83,85,84,88,77,86,83,91,78,94,69,96,83,84,87,78,89,80,84,88,81,91,80,88,91,74,85,85,70,81,85,69,90,86,64,90,83,78,85,88,68,77,78,75,86,64,80,57,67,55,44,84,39,80,44,68,49,100,86,70,54,75,46,82,44,75,45,65,68,54,74,86,69,67,65,64,51,55,88,89,52,60,42,58,50,77,43,78,70,94,60,32,36,35,38,44,37,43,72,60,57,88,83,40,66,64,44,57,51,54,41,53,46,26,52,74,47,46,84,41,64,37,41,39,40,37,26,53,17,10,46,79,21,43,48,71,62,52,49,57,31,48,27,44,29,14,35,50,72,45,61,44,45,32,39,40,35,59,43,32,64,69,49,47,49,12,41,43,46,37,44,51,50,48,69,76,66,57,56,100,79,57,98,60,55,70,68,59,46,53,52,49,45,52,52,43,53,53,50,49,49,50,31,59,79,67,67,48,69,68,48,78,47,78,47,76,46,66,48,70,28,31,83,92,29,54,70,67,76,46,32,38,34,38,33,37,21,57,45,33,11,61,21,37,48,47,52,55,49,46,26,74,69,39,93,60,30,41,35,32,22,41,40,26,19,57,38,78,68,91,71,82,45,29,37,43,67,47,86,100,52,92,52,73,45,68,54,78,54,62,47,50,19,39,74,86,69,45,79,56,47,58,54,27,56,74,39,80,39,79,58,60,87,86,67,49,70,67,56,51,53,51,55,58,64,73,76,108

Radius of gyration: 24.91 Å; Cα contacts (8 Å, |Δi|>4): 518; chains: 1; bounding box: 64×72×73 Å

Sequence (333 aa):
KRFSVLPSLKHPNKIVNHWFIDCKTTMEVFFPILPERQTEKLFMLGQQANHQLQPLDCAFENDSGEKQEIMLPLIFPAAELNRQEMPVFEFKGGRTPYIRWYRDGNPEEIAVKQFHKLARKLQNTPTLIIDVRGNANGSFAFIEKWLKEFTSNHWKNVIVRERQTIPILKGLLNRVQWNLHHSTARLLVGKDQLEQKLQQLKALIFHFREKEITEKWVETKFIFNGKKDAPRMNTRLIVLANQHCGNGCQFLSALTKQIPDGILIGTNTGPFPKNTSGPIFQLKHSRIMLSFSHRIHLNHQLEPVSPSGYLPDYWLFPPMGLTEILRFVSKTN

Secondary structure (DSSP, 8-state):
--------------------S--------S-------TTS-----S------PPPEEEEEE-TT--EEEEEE-SS-TT-PPPPTTS-SEEEE-SSS-EEEE-SPPPTT-HHHHHHHHHHHHHTT-SEEEEE-TT--S--HHHHHHHHHHH---EEEEEEEEEEE-HHHHHHHHHHHHHHHHS--S--SS-HHHHHHHHHHHHHHHHHHHHTT---EEEEEEEEEE--TTSPPP--EEEEEE-TT--HHHHHHHHHHTTSTTEEEEES---SSSTTPPPPEEE-TTS--EEE---EEEE-TTSPBPPTT-PPPSEE--TT--HHHHHHHHHHT-

Nearest PDB structures (foldseek):
  3dpm-assembly1_B  TM=5.051E-01  e=3.621E-11  Chlamydia trachomatis
  3dor-assembly1_B  TM=4.952E-01  e=3.327E-10  Chlamydia trachomatis
  3dpn-assembly1_A  TM=4.539E-01  e=2.426E-07  Chlamydia trachomatis

Mean predicted aligned error: 13.25 Å